Protein AF-A0A8X6RH00-F1 (afdb_monomer_lite)

Secondary structure (DSSP, 8-state):
----SSHHHHHHHHHHHHHHHHHHT----SS--SSSHHHHHHHHHHSSSSS-SS--HHHHHHHHHHHHTT--HHHHHHHHT--HHHHHHHHHHHHHHS--SPPPP--SPPSS-HHHHHHHHHHHHH-TT--HHHHHHHHHHHH-----HHHHHHHHHHTT----PPP-PPPPPHHHHHHHHTT-------S----------------

pLDDT: mean 71.51, std 24.03, range [29.95, 95.44]

Sequence (207 aa):
MQIKVHDVKNQKKEIRAEIGMLQKRLFYCRNCEIRLRSILFLRQGYLRTSQERGVPESMAWRVMGRLESGQTQRSVADAVGVARSVVARLWNRFQETGNVRRRPGAGRPRATTSTDDRYIQLTARRNRAENATQLQRQLLLATGRRVSSQTVRNRLHEGGLYARRPMVCIPLTPRHRAAQRRGLLNIEIGNNMIGAKCCLQTSPDSV

Foldseek 3Di:
DDDDPPPVVVVVVVVVVVVVVVVVVPDDDDPDPDDPVPPVVVVVVVVPPPQPPADPQVLLVVLVVCVVVVDDLVVSCVVSVHDSVNSVVQVVVCVVPVGSGDDPDPDDDDLDDPVLLVQLQVVCVVVVPDQLVRSQVVSCVPPVRRDDSVSSVVSCVVVVHDDDDDDPDDDDDPVRVVCVVVVNPDDPPPDDDDDDPPDDDPDDDDD

Organism: Trichonephila clavipes (NCBI:txid2585209)

InterPro domains:
  IPR002492 Transposase, Tc1-like [PF01498] (117-179)
  IPR009057 Homedomain-like superfamily [SSF46689] (53-160)

Structure (mmCIF, N/CA/C/O backbone):
data_AF-A0A8X6RH00-F1
#
_entry.id   AF-A0A8X6RH00-F1
#
loop_
_atom_site.group_PDB
_atom_site.id
_atom_site.type_symbol
_atom_site.label_atom_id
_atom_site.label_alt_id
_atom_site.label_comp_id
_atom_site.label_asym_id
_atom_site.label_entity_id
_atom_site.label_seq_id
_atom_site.pdbx_PDB_ins_code
_atom_site.Cartn_x
_atom_site.Cartn_y
_atom_site.Cartn_z
_atom_site.occupancy
_atom_site.B_iso_or_equiv
_atom_site.auth_seq_id
_atom_site.auth_comp_id
_atom_site.auth_asym_id
_atom_site.auth_atom_id
_atom_site.pdbx_PDB_model_num
ATOM 1 N N . MET A 1 1 ? -42.942 36.738 -4.202 1.00 37.09 1 MET A N 1
ATOM 2 C CA . MET A 1 1 ? -42.487 36.879 -5.606 1.00 37.09 1 MET A CA 1
ATOM 3 C C . MET A 1 1 ? -41.062 36.325 -5.703 1.00 37.09 1 MET A C 1
ATOM 5 O O . MET A 1 1 ? -40.115 37.034 -5.425 1.00 37.09 1 MET A O 1
ATOM 9 N N . GLN A 1 2 ? -40.865 35.006 -5.667 1.00 42.41 2 GLN A N 1
ATOM 10 C CA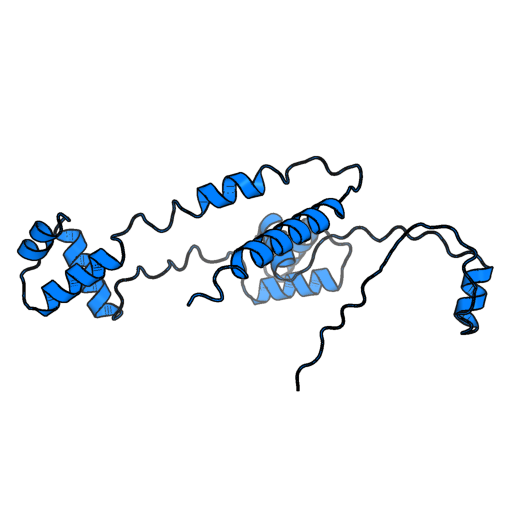 . GLN A 1 2 ? -40.618 34.128 -6.828 1.00 42.41 2 GLN A CA 1
ATOM 11 C C . GLN A 1 2 ? -39.840 34.753 -7.997 1.00 42.41 2 GLN A C 1
ATOM 13 O O . GLN A 1 2 ? -40.483 35.221 -8.920 1.00 42.41 2 GLN A O 1
ATOM 18 N N . ILE A 1 3 ? -38.501 34.663 -7.971 1.00 39.66 3 ILE A N 1
ATOM 19 C CA . ILE A 1 3 ? -37.589 34.243 -9.068 1.00 39.66 3 ILE A CA 1
ATOM 20 C C . ILE A 1 3 ? -36.298 33.796 -8.326 1.00 39.66 3 ILE A C 1
ATOM 22 O O . ILE A 1 3 ? -35.770 34.576 -7.549 1.00 39.66 3 ILE A O 1
ATOM 26 N N . LYS A 1 4 ? -35.787 32.555 -8.319 1.00 43.38 4 LYS A N 1
ATOM 27 C CA . LYS A 1 4 ? -35.134 31.797 -9.401 1.00 43.38 4 LYS A CA 1
ATOM 28 C C . LYS A 1 4 ? -34.982 30.321 -8.962 1.00 43.38 4 LYS A C 1
ATOM 30 O O . LYS A 1 4 ? -33.947 29.923 -8.444 1.00 43.38 4 LYS A O 1
ATOM 35 N N . VAL A 1 5 ? -36.007 29.487 -9.154 1.00 43.75 5 VAL A N 1
ATOM 36 C CA . VAL A 1 5 ? -35.893 28.008 -9.007 1.00 43.75 5 VAL A CA 1
ATOM 37 C C . VAL A 1 5 ? -35.855 27.320 -10.386 1.00 43.75 5 VAL A C 1
ATOM 39 O O . VAL A 1 5 ? -35.826 26.096 -10.501 1.00 43.75 5 VAL A O 1
ATOM 42 N N . HIS A 1 6 ? -35.807 28.111 -11.462 1.00 44.38 6 HIS A N 1
ATOM 43 C CA . HIS A 1 6 ? -35.875 27.622 -12.839 1.00 44.38 6 HIS A CA 1
ATOM 44 C C . HIS A 1 6 ? -34.501 27.314 -13.476 1.00 44.38 6 HIS A C 1
ATOM 46 O O . HIS A 1 6 ? -34.453 26.721 -14.550 1.00 44.38 6 HIS A O 1
ATOM 52 N N . ASP A 1 7 ? -33.390 27.637 -12.803 1.00 54.22 7 ASP A N 1
ATOM 53 C CA . ASP A 1 7 ? -32.040 27.570 -13.395 1.00 54.22 7 ASP A CA 1
ATOM 54 C C . ASP A 1 7 ? -31.320 26.221 -13.193 1.00 54.22 7 ASP A C 1
ATOM 56 O O . ASP A 1 7 ? -30.617 25.722 -14.068 1.00 54.22 7 ASP A O 1
ATOM 60 N N . VAL A 1 8 ? -31.557 25.533 -12.072 1.00 47.28 8 VAL A N 1
ATOM 61 C CA . VAL A 1 8 ? -30.782 24.319 -11.728 1.00 47.28 8 VAL A CA 1
ATOM 62 C C . VAL A 1 8 ? -31.230 23.086 -12.531 1.00 47.28 8 VAL A C 1
ATOM 64 O O . VAL A 1 8 ? -30.455 22.154 -12.764 1.00 47.28 8 VAL A O 1
ATOM 67 N N . LYS A 1 9 ? -32.494 23.050 -12.979 1.00 43.72 9 LYS A N 1
ATOM 68 C CA . LYS A 1 9 ? -33.035 21.936 -13.781 1.00 43.72 9 LYS A CA 1
ATOM 69 C C . LYS A 1 9 ? -32.568 21.990 -15.240 1.00 43.72 9 LYS A C 1
ATOM 71 O O . LYS A 1 9 ? -32.354 20.925 -15.820 1.00 43.72 9 LYS A O 1
ATOM 76 N N . ASN A 1 10 ? -32.375 23.188 -15.798 1.00 44.66 10 ASN A N 1
ATOM 77 C CA . ASN A 1 10 ? -31.812 23.367 -17.138 1.00 44.66 10 ASN A CA 1
ATOM 78 C C . ASN A 1 10 ? -30.311 23.072 -17.151 1.00 44.66 10 ASN A C 1
ATOM 80 O O . ASN A 1 10 ? -29.888 22.254 -17.964 1.00 44.66 10 ASN A O 1
ATOM 84 N N . GLN A 1 11 ? -29.559 23.543 -16.149 1.00 48.19 11 GLN A N 1
ATOM 85 C CA . GLN A 1 11 ? -28.145 23.179 -15.995 1.00 48.19 11 GLN A CA 1
ATOM 86 C C . GLN A 1 11 ? -27.934 21.659 -15.887 1.00 48.19 11 GLN A C 1
ATOM 88 O O . GLN A 1 11 ? -27.043 21.095 -16.515 1.00 48.19 11 GLN A O 1
ATOM 93 N N . LYS A 1 12 ? -28.792 20.935 -15.152 1.00 49.59 12 LYS A N 1
ATOM 94 C CA . LYS A 1 12 ? -28.709 19.462 -15.076 1.00 49.59 12 LYS A CA 1
ATOM 95 C C . LYS A 1 12 ? -29.072 18.750 -16.384 1.00 49.59 12 LYS A C 1
ATOM 97 O O . LYS A 1 12 ? -28.587 17.639 -16.602 1.00 49.59 12 LYS A O 1
ATOM 102 N N . LYS A 1 13 ? -29.923 19.338 -17.234 1.00 49.88 13 LYS A N 1
ATOM 103 C CA . LYS A 1 13 ? -30.242 18.804 -18.570 1.00 49.88 13 LYS A CA 1
ATOM 104 C C . LYS A 1 13 ? -29.103 19.058 -19.557 1.00 49.88 13 LYS A C 1
ATOM 106 O O . LYS A 1 13 ? -28.756 18.135 -20.288 1.00 49.88 13 LYS A O 1
ATOM 111 N N . GLU A 1 14 ? -28.486 20.236 -19.515 1.00 50.03 14 GLU A N 1
ATOM 112 C CA . GLU A 1 14 ? -27.317 20.590 -20.331 1.00 50.03 14 GLU A CA 1
ATOM 113 C C . GLU A 1 14 ? -26.106 19.721 -19.984 1.00 50.03 14 GLU A C 1
ATOM 115 O O . GLU A 1 14 ? -25.540 19.089 -20.870 1.00 50.03 14 GLU A O 1
ATOM 120 N N . ILE A 1 15 ? -25.812 19.524 -18.694 1.00 54.12 15 ILE A N 1
ATOM 121 C CA . ILE A 1 15 ? -24.725 18.634 -18.253 1.00 54.12 15 ILE A CA 1
ATOM 122 C C . ILE A 1 15 ? -24.995 17.171 -18.664 1.00 54.12 15 ILE A C 1
ATOM 124 O O . ILE A 1 15 ? -24.079 16.445 -19.053 1.00 54.12 15 ILE A O 1
ATOM 128 N N . ARG A 1 16 ? -26.256 16.704 -18.639 1.00 49.22 16 ARG A N 1
ATOM 129 C CA . ARG A 1 16 ? -26.618 15.360 -19.146 1.00 49.22 16 ARG A CA 1
ATOM 130 C C . ARG A 1 16 ? -26.465 15.244 -20.664 1.00 49.22 16 ARG A C 1
ATOM 132 O O . ARG A 1 16 ? -26.068 14.179 -21.137 1.00 49.22 16 ARG A O 1
ATOM 139 N N . ALA A 1 17 ? -26.779 16.303 -21.410 1.00 51.34 17 ALA A N 1
ATOM 140 C CA . ALA A 1 17 ? -26.615 16.353 -22.859 1.00 51.34 17 ALA A CA 1
ATOM 141 C C . ALA A 1 17 ? -25.128 16.393 -23.259 1.00 51.34 17 ALA A C 1
ATOM 143 O O . ALA A 1 17 ? -24.728 15.675 -24.175 1.00 51.34 17 ALA A O 1
ATOM 144 N N . GLU A 1 18 ? -24.289 17.123 -22.519 1.00 51.50 18 GLU A N 1
ATOM 145 C CA . GLU A 1 18 ? -22.832 17.158 -22.707 1.00 51.50 18 GLU A CA 1
ATOM 146 C C . GLU A 1 18 ? -22.160 15.818 -22.375 1.00 51.50 18 GLU A C 1
ATOM 148 O O . GLU A 1 18 ? -21.348 15.323 -23.160 1.00 51.50 18 GLU A O 1
ATOM 153 N N . ILE A 1 19 ? -22.551 15.158 -21.277 1.00 53.78 19 ILE A N 1
ATOM 154 C CA . ILE A 1 19 ? -22.055 13.811 -20.937 1.00 53.78 19 ILE A CA 1
ATOM 155 C C . ILE A 1 19 ? -22.491 12.784 -21.999 1.00 53.78 19 ILE A C 1
ATOM 157 O O . ILE A 1 19 ? -21.700 11.922 -22.390 1.00 53.78 19 ILE A O 1
ATOM 161 N N . GLY A 1 20 ? -23.718 12.900 -22.522 1.00 43.62 20 GLY A N 1
ATOM 162 C CA . GLY A 1 20 ? -24.222 12.053 -23.609 1.00 43.62 20 GLY A CA 1
ATOM 163 C C . GLY A 1 20 ? -23.502 12.268 -24.948 1.00 43.62 20 GLY A C 1
ATOM 164 O O . GLY A 1 20 ? -23.308 11.311 -25.701 1.00 43.62 20 GLY A O 1
ATOM 165 N N . MET A 1 21 ? -23.056 13.495 -25.240 1.00 38.19 21 MET A N 1
ATOM 166 C CA . MET A 1 21 ? -22.265 13.815 -26.435 1.00 38.19 21 MET A CA 1
ATOM 167 C C . MET A 1 21 ? -20.798 13.373 -26.312 1.00 38.19 21 MET A C 1
ATOM 169 O O . MET A 1 21 ? -20.228 12.870 -27.282 1.00 38.19 21 MET A O 1
ATOM 173 N N . LEU A 1 22 ? -20.201 13.454 -25.118 1.00 45.09 22 LEU A N 1
ATOM 174 C CA . LEU A 1 22 ? -18.835 12.974 -24.862 1.00 45.09 22 LEU A CA 1
ATOM 175 C C . LEU A 1 22 ? -18.724 11.439 -24.863 1.00 45.09 22 LEU A C 1
ATOM 177 O O . LEU A 1 22 ? -17.675 10.903 -25.216 1.00 45.09 22 LEU A O 1
ATOM 181 N N . GLN A 1 23 ? -19.809 10.716 -24.565 1.00 38.81 23 GLN A N 1
ATOM 182 C CA . GLN A 1 23 ? -19.851 9.252 -24.683 1.00 38.81 23 GLN A CA 1
ATOM 183 C C . GLN A 1 23 ? -20.007 8.751 -26.130 1.00 38.81 23 GLN A C 1
ATOM 185 O O . GLN A 1 23 ? -19.589 7.634 -26.427 1.00 38.81 23 GLN A O 1
ATOM 190 N N . LYS A 1 24 ? -20.537 9.565 -27.054 1.00 42.91 24 LYS A N 1
ATOM 191 C CA . LYS A 1 24 ? -20.692 9.194 -28.477 1.00 42.91 24 LYS A CA 1
ATOM 192 C C . LYS A 1 24 ? -19.448 9.448 -29.334 1.00 42.91 24 LYS A C 1
ATOM 194 O O . LYS A 1 24 ? -19.374 8.949 -30.452 1.00 42.91 24 LYS A O 1
ATOM 199 N N . ARG A 1 25 ? -18.446 10.168 -28.814 1.00 34.25 25 ARG A N 1
ATOM 200 C CA . ARG A 1 25 ? -17.156 10.387 -29.500 1.00 34.25 25 ARG A CA 1
ATOM 201 C C . ARG A 1 25 ? -16.103 9.316 -29.199 1.00 34.25 25 ARG A C 1
ATOM 203 O O . ARG A 1 25 ? -15.003 9.361 -29.741 1.00 34.25 25 ARG A O 1
ATOM 210 N N . LEU A 1 26 ? -16.453 8.334 -28.372 1.00 36.62 26 LEU A N 1
ATOM 211 C CA . LEU A 1 26 ? -15.683 7.115 -28.151 1.00 36.62 26 LEU A CA 1
ATOM 212 C C . LEU A 1 26 ? -16.311 5.976 -28.964 1.00 36.62 26 LEU A C 1
ATOM 214 O O . LEU A 1 26 ? -17.004 5.118 -28.425 1.00 36.62 26 LEU A O 1
ATOM 218 N N . PHE A 1 27 ? -16.063 5.974 -30.274 1.00 34.34 27 PHE A N 1
ATOM 219 C CA . PHE A 1 27 ? -16.318 4.818 -31.135 1.00 34.34 27 PHE A CA 1
ATOM 220 C C . PHE A 1 27 ? -14.991 4.380 -31.772 1.00 34.34 27 PHE A C 1
ATOM 222 O O . PHE A 1 27 ? -14.455 5.031 -32.659 1.00 34.34 27 PHE A O 1
ATOM 229 N N . TYR A 1 28 ? -14.339 3.419 -31.114 1.00 40.66 28 TYR A N 1
ATOM 230 C CA . TYR A 1 28 ? -14.082 2.046 -31.577 1.00 40.66 28 TYR A CA 1
ATOM 231 C C . TYR A 1 28 ? -12.790 1.854 -32.384 1.00 40.66 28 TYR A C 1
ATOM 233 O O . TYR A 1 28 ? -12.733 2.062 -33.591 1.00 40.66 28 TYR A O 1
ATOM 241 N N . CYS A 1 29 ? -11.776 1.302 -31.711 1.00 29.95 29 CYS A N 1
ATOM 242 C CA . CYS A 1 29 ? -10.782 0.458 -32.366 1.00 29.95 29 CYS A CA 1
ATOM 243 C C . CYS A 1 29 ? -11.331 -0.978 -32.362 1.00 29.95 29 CYS A C 1
ATOM 245 O O . CYS A 1 29 ? -11.610 -1.544 -31.304 1.00 29.95 29 CYS A O 1
ATOM 247 N N . ARG A 1 30 ? -11.546 -1.531 -33.557 1.00 37.38 30 ARG A N 1
ATOM 248 C CA . ARG A 1 30 ? -12.361 -2.719 -33.868 1.00 37.38 30 ARG A CA 1
ATOM 249 C C . ARG A 1 30 ? -11.758 -4.076 -33.454 1.00 37.38 30 ARG A C 1
ATOM 251 O O . ARG A 1 30 ? -11.998 -5.055 -34.138 1.00 37.38 30 ARG A O 1
ATOM 258 N N . ASN A 1 31 ? -10.982 -4.153 -32.368 1.00 42.25 31 ASN A N 1
ATOM 259 C CA . ASN A 1 31 ? -10.524 -5.434 -31.797 1.00 42.25 31 ASN A CA 1
ATOM 260 C C . ASN A 1 31 ? -10.064 -5.309 -30.331 1.00 42.25 31 ASN A C 1
ATOM 262 O O . ASN A 1 31 ? -8.932 -5.627 -29.972 1.00 42.25 31 ASN A O 1
ATOM 266 N N . CYS A 1 32 ? -10.944 -4.818 -29.459 1.00 39.97 32 CYS A N 1
ATOM 267 C CA . CYS A 1 32 ? -10.795 -4.993 -28.011 1.00 39.97 32 CYS A CA 1
ATOM 268 C C . CYS A 1 32 ? -12.169 -5.206 -27.366 1.00 39.97 32 CYS A C 1
ATOM 270 O O . CYS A 1 32 ? -12.565 -4.518 -26.426 1.00 39.97 32 CYS A O 1
ATOM 272 N N . GLU A 1 33 ? -12.929 -6.163 -27.894 1.00 46.72 33 GLU A N 1
ATOM 273 C CA . GLU A 1 33 ? -13.940 -6.816 -27.075 1.00 46.72 33 GLU A CA 1
ATOM 274 C C . GLU A 1 33 ? 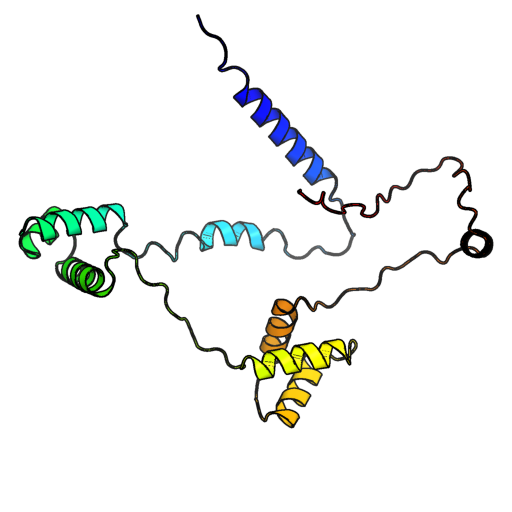-13.212 -7.794 -26.158 1.00 46.72 33 GLU A C 1
ATOM 276 O O . GLU A 1 33 ? -12.884 -8.894 -26.570 1.00 46.72 33 GLU A O 1
ATOM 281 N N . ILE A 1 34 ? -12.886 -7.349 -24.941 1.00 38.78 34 ILE A N 1
ATOM 282 C CA . ILE A 1 34 ? -12.980 -8.133 -23.700 1.00 38.78 34 ILE A CA 1
ATOM 283 C C . ILE A 1 34 ? -12.867 -7.158 -22.509 1.00 38.78 34 ILE A C 1
ATOM 285 O O . ILE A 1 34 ? -11.837 -6.548 -22.238 1.00 38.78 34 ILE A O 1
ATOM 289 N N . ARG A 1 35 ? -13.980 -7.079 -21.765 1.00 39.97 35 ARG A N 1
ATOM 290 C CA . ARG A 1 35 ? -14.101 -6.706 -20.339 1.00 39.97 35 ARG A CA 1
ATOM 291 C C . ARG A 1 35 ? -13.817 -5.263 -19.899 1.00 39.97 35 ARG A C 1
ATOM 293 O O . ARG A 1 35 ? -13.111 -5.036 -18.922 1.00 39.97 35 ARG A O 1
ATOM 300 N N . LEU A 1 36 ? -14.546 -4.292 -20.449 1.00 42.53 36 LEU A N 1
ATOM 301 C CA . LEU A 1 36 ? -14.809 -3.040 -19.710 1.00 42.53 36 LEU A CA 1
ATOM 302 C C . LEU A 1 36 ? -16.201 -2.966 -19.060 1.00 42.53 36 LEU A C 1
ATOM 304 O O . LEU A 1 36 ? -16.409 -2.145 -18.170 1.00 42.53 36 LEU A O 1
ATOM 308 N N . ARG A 1 37 ? -17.122 -3.889 -19.374 1.00 36.78 37 ARG A N 1
ATOM 309 C CA . ARG A 1 37 ? -18.437 -3.965 -18.703 1.00 36.78 37 ARG A CA 1
ATOM 310 C C . ARG A 1 37 ? -18.454 -4.729 -17.372 1.00 36.78 37 ARG A C 1
ATOM 312 O O . ARG A 1 37 ? -19.378 -4.536 -16.594 1.00 36.78 37 ARG A O 1
ATOM 319 N N . SER A 1 38 ? -17.428 -5.520 -17.050 1.00 35.94 38 SER A N 1
ATOM 320 C CA . SER A 1 38 ? -17.344 -6.244 -15.768 1.00 35.94 38 SER A CA 1
ATOM 321 C C . SER A 1 38 ? -16.623 -5.468 -14.658 1.00 35.94 38 SER A C 1
ATOM 323 O O . SER A 1 38 ? -16.843 -5.744 -13.482 1.00 35.94 38 SER A O 1
ATOM 325 N N . ILE A 1 39 ? -15.779 -4.484 -14.993 1.00 46.19 39 ILE A N 1
ATOM 326 C CA . ILE A 1 39 ? -14.972 -3.770 -13.988 1.00 46.19 39 ILE A CA 1
ATOM 327 C C . ILE A 1 39 ? -15.788 -2.695 -13.262 1.00 46.19 39 ILE A C 1
ATOM 329 O O . ILE A 1 39 ? -15.582 -2.501 -12.071 1.00 46.19 39 ILE A O 1
ATOM 333 N N . LEU A 1 40 ? -16.739 -2.017 -13.913 1.00 40.59 40 LEU A N 1
ATOM 334 C CA . LEU A 1 40 ? -17.504 -0.945 -13.254 1.00 40.59 40 LEU A CA 1
ATOM 335 C C . LEU A 1 40 ? -18.712 -1.451 -12.452 1.00 40.59 40 LEU A C 1
ATOM 337 O O . LEU A 1 40 ? -19.037 -0.853 -11.428 1.00 40.59 40 LEU A O 1
ATOM 341 N N . PHE A 1 41 ? -19.319 -2.576 -12.841 1.00 38.62 41 PHE A N 1
ATOM 342 C CA . PHE A 1 41 ? -20.475 -3.124 -12.122 1.00 38.62 41 PHE A CA 1
ATOM 343 C C . PHE A 1 41 ? -20.077 -3.839 -10.819 1.00 38.62 41 PHE A C 1
ATOM 345 O O . PHE A 1 41 ? -20.773 -3.737 -9.814 1.00 38.62 41 PHE A O 1
ATOM 352 N N . LEU A 1 42 ? -18.892 -4.458 -10.772 1.00 42.97 42 LEU A N 1
ATOM 353 C CA . LEU A 1 42 ? -18.362 -5.024 -9.527 1.00 42.97 42 LEU A CA 1
ATOM 354 C C . LEU A 1 42 ? -17.725 -3.965 -8.614 1.00 42.97 42 LEU A C 1
ATOM 356 O O . LEU A 1 42 ? -17.666 -4.165 -7.409 1.00 42.97 42 LEU A O 1
ATOM 360 N N . ARG A 1 43 ? -17.289 -2.805 -9.122 1.00 40.88 43 ARG A N 1
ATOM 361 C CA . ARG A 1 43 ? -16.596 -1.797 -8.294 1.00 40.88 43 ARG A CA 1
ATOM 362 C C . ARG A 1 43 ? -17.535 -0.904 -7.480 1.00 40.88 43 ARG A C 1
ATOM 364 O O . ARG A 1 43 ? -17.135 -0.454 -6.412 1.00 40.88 43 ARG A O 1
ATOM 371 N N . GLN A 1 44 ? -18.777 -0.691 -7.925 1.00 35.69 44 GLN A N 1
ATOM 372 C CA . GLN A 1 44 ? -19.794 0.002 -7.115 1.00 35.69 44 GLN A CA 1
ATOM 373 C C . GLN A 1 44 ? -20.409 -0.905 -6.034 1.00 35.69 44 GLN A C 1
ATOM 375 O O . GLN A 1 44 ? -20.721 -0.417 -4.950 1.00 35.69 44 GLN A O 1
ATOM 380 N N . GLY A 1 45 ? -20.510 -2.218 -6.278 1.00 38.44 45 GLY A N 1
ATOM 381 C CA . GLY A 1 45 ? -20.968 -3.193 -5.277 1.00 38.44 45 GLY A CA 1
ATOM 382 C C . GLY A 1 45 ? -19.905 -3.586 -4.240 1.00 38.44 45 GLY A C 1
ATOM 383 O O . GLY A 1 45 ? -20.240 -3.868 -3.095 1.00 38.44 45 GLY A O 1
ATOM 384 N N . TYR A 1 46 ? -18.617 -3.564 -4.606 1.00 39.50 46 TYR A N 1
ATOM 385 C CA . TYR A 1 46 ? -17.528 -4.050 -3.742 1.00 39.50 46 TYR A CA 1
ATOM 386 C C . TYR A 1 46 ? -16.901 -2.972 -2.839 1.00 39.50 46 TYR A C 1
ATOM 388 O O . TYR A 1 46 ? -16.341 -3.291 -1.793 1.00 39.50 46 TYR A O 1
ATOM 396 N N . LEU A 1 47 ? -17.012 -1.684 -3.194 1.00 35.41 47 LEU A N 1
ATOM 397 C CA . LEU A 1 47 ? -16.519 -0.587 -2.344 1.00 35.41 47 LEU A CA 1
ATOM 398 C C . LEU A 1 47 ? -17.464 -0.231 -1.185 1.00 35.41 47 LEU A C 1
ATOM 400 O O . LEU A 1 47 ? -17.050 0.481 -0.276 1.00 35.41 47 LEU A O 1
ATOM 404 N N . ARG A 1 48 ? -18.704 -0.739 -1.172 1.00 40.00 48 ARG A N 1
ATOM 405 C CA . ARG A 1 48 ? -19.661 -0.491 -0.079 1.00 40.00 48 ARG A CA 1
ATOM 406 C C . ARG A 1 48 ? -19.583 -1.489 1.078 1.00 40.00 48 ARG A C 1
ATOM 408 O O . ARG A 1 48 ? -20.015 -1.164 2.171 1.00 40.00 48 ARG A O 1
ATOM 415 N N . THR A 1 49 ? -19.015 -2.679 0.896 1.00 39.28 49 THR A N 1
ATOM 416 C CA . THR A 1 49 ? -19.216 -3.782 1.862 1.00 39.28 49 THR A CA 1
ATOM 417 C C . THR A 1 49 ? -18.037 -4.067 2.795 1.00 39.28 49 THR A C 1
ATOM 419 O O . THR A 1 49 ? -18.140 -4.920 3.674 1.00 39.28 49 THR A O 1
ATOM 422 N N . SER A 1 50 ? -16.915 -3.351 2.673 1.00 40.62 50 SER A N 1
ATOM 423 C CA . SER A 1 50 ? -15.733 -3.622 3.514 1.00 40.62 50 SER A CA 1
ATOM 424 C C . SER A 1 50 ? -15.553 -2.654 4.689 1.00 40.62 50 SER A C 1
ATOM 426 O O . SER A 1 50 ? -14.948 -3.033 5.693 1.00 40.62 50 SER A O 1
ATOM 428 N N . GLN A 1 51 ? -16.076 -1.427 4.589 1.00 50.88 51 GLN A N 1
ATOM 429 C CA . GLN A 1 51 ? -15.752 -0.326 5.506 1.00 50.88 51 GLN A CA 1
ATOM 430 C C . GLN A 1 51 ? -16.740 -0.170 6.680 1.00 50.88 51 GLN A C 1
ATOM 432 O O . GLN A 1 51 ? -16.412 0.497 7.657 1.00 50.88 51 GLN A O 1
ATOM 437 N N . GLU A 1 52 ? -17.888 -0.857 6.652 1.00 49.47 52 GLU A N 1
ATOM 438 C CA . GLU A 1 52 ? -18.982 -0.669 7.627 1.00 49.47 52 GLU A CA 1
ATOM 439 C C . GLU A 1 52 ? -19.252 -1.877 8.542 1.00 49.47 52 GLU A C 1
ATOM 441 O O . GLU A 1 52 ? -20.266 -1.934 9.223 1.00 49.47 52 GLU A O 1
ATOM 446 N N . ARG A 1 53 ? -18.325 -2.838 8.667 1.00 61.75 53 ARG A N 1
ATOM 447 C CA . ARG A 1 53 ? -18.429 -3.897 9.704 1.00 61.75 53 ARG A CA 1
ATOM 448 C C . ARG A 1 53 ? -18.086 -3.400 11.123 1.00 61.75 53 ARG A C 1
ATOM 450 O O . ARG A 1 53 ? -17.667 -4.178 11.977 1.00 61.75 53 ARG A O 1
ATOM 457 N N . GLY A 1 54 ? -18.168 -2.095 11.359 1.00 73.06 54 GLY A N 1
ATOM 458 C CA . GLY A 1 54 ? -17.872 -1.439 12.629 1.00 73.06 54 GLY A CA 1
ATOM 459 C C . GLY A 1 54 ? -19.054 -0.594 13.088 1.00 73.06 54 GLY A C 1
ATOM 460 O O . GLY A 1 54 ? -19.939 -0.291 12.297 1.00 73.06 54 GLY A O 1
ATOM 461 N N . VAL A 1 55 ? -19.061 -0.211 14.368 1.00 83.44 55 VAL A N 1
ATOM 462 C CA . VAL A 1 55 ? -20.071 0.714 14.907 1.00 83.44 55 VAL A CA 1
ATOM 463 C C . VAL A 1 55 ? -20.078 1.987 14.052 1.00 83.44 55 VAL A C 1
ATOM 465 O O . VAL A 1 55 ? -18.997 2.549 13.839 1.00 83.44 55 VAL A O 1
ATOM 468 N N . PRO A 1 56 ? -21.244 2.437 13.549 1.00 87.06 56 PRO A N 1
ATOM 469 C CA . PRO A 1 56 ? -21.314 3.653 12.755 1.00 87.06 56 PRO A CA 1
ATOM 470 C C . PRO A 1 56 ? -20.843 4.844 13.590 1.00 87.06 56 PRO A C 1
ATOM 472 O O . PRO A 1 56 ? -21.085 4.912 14.796 1.00 87.06 56 PRO A O 1
ATOM 475 N N . GLU A 1 57 ? -20.163 5.788 12.946 1.00 87.81 57 GLU A N 1
ATOM 476 C CA . GLU A 1 57 ? -19.486 6.894 13.630 1.00 87.81 57 GLU A CA 1
ATOM 477 C C . GLU A 1 57 ? -20.445 7.726 14.495 1.00 87.81 57 GLU A C 1
ATOM 479 O O . GLU A 1 57 ? -20.121 8.050 15.634 1.00 87.81 57 GLU A O 1
ATOM 484 N N . SER A 1 58 ? -21.669 7.966 14.020 1.00 89.44 58 SER A N 1
ATOM 485 C CA . SER A 1 58 ? -22.720 8.663 14.774 1.00 89.44 58 SER A CA 1
ATOM 486 C C . SER A 1 58 ? -23.075 7.973 16.096 1.00 89.44 58 SER A C 1
ATOM 488 O O . SER A 1 58 ? -23.184 8.613 17.142 1.00 89.44 58 SER A O 1
ATOM 490 N N . MET A 1 59 ? -23.223 6.649 16.074 1.00 91.25 59 MET A N 1
ATOM 491 C CA . MET A 1 59 ? -23.498 5.851 17.267 1.00 91.25 59 MET A CA 1
ATOM 492 C C . MET A 1 59 ? -22.305 5.855 18.215 1.00 91.25 59 MET A C 1
ATOM 494 O O . MET A 1 59 ? -22.468 5.894 19.431 1.00 91.25 59 MET A O 1
ATOM 498 N N . ALA A 1 60 ? -21.107 5.832 17.652 1.00 91.12 60 ALA A N 1
ATOM 499 C CA . ALA A 1 60 ? -19.877 5.785 18.400 1.00 91.12 60 ALA A CA 1
ATOM 500 C C . ALA A 1 60 ? -19.602 7.121 19.136 1.00 91.12 60 ALA A C 1
ATOM 502 O O . ALA A 1 60 ? -19.232 7.094 20.308 1.00 91.12 60 ALA A O 1
ATOM 503 N N . TRP A 1 61 ? -19.919 8.275 18.532 1.00 92.75 61 TRP A N 1
ATOM 504 C CA . TRP A 1 61 ? -19.933 9.578 19.221 1.00 92.75 61 TRP A CA 1
ATOM 505 C C . TRP A 1 61 ? -21.000 9.665 20.318 1.00 92.75 61 TRP A C 1
ATOM 507 O O . TRP A 1 61 ? -20.732 10.177 21.402 1.00 92.75 61 TRP A O 1
ATOM 517 N N . ARG A 1 62 ? -22.190 9.092 20.093 1.00 93.25 62 ARG A N 1
ATOM 518 C CA . ARG A 1 62 ? -23.239 9.004 21.125 1.00 93.25 62 ARG A CA 1
ATOM 519 C C . ARG A 1 62 ? -22.801 8.176 22.338 1.00 93.25 62 ARG A C 1
ATOM 521 O O . ARG A 1 62 ? -23.166 8.505 23.463 1.00 93.25 62 ARG A O 1
ATOM 528 N N . VAL A 1 63 ? -22.036 7.105 22.115 1.00 94.06 63 VAL A N 1
ATOM 529 C CA . VAL A 1 63 ? -21.417 6.313 23.190 1.00 94.06 63 VAL A CA 1
ATOM 530 C C . VAL A 1 63 ? -20.378 7.149 23.942 1.00 94.06 63 VAL A C 1
ATOM 532 O O . VAL A 1 63 ? -20.404 7.144 25.169 1.00 94.06 63 VAL A O 1
ATOM 535 N N . MET A 1 64 ? -19.521 7.900 23.238 1.00 94.38 64 MET A N 1
ATOM 536 C CA . MET A 1 64 ? -18.508 8.758 23.872 1.00 94.38 64 MET A CA 1
ATOM 537 C C . MET A 1 64 ? -19.118 9.835 24.762 1.00 94.38 64 MET A C 1
ATOM 539 O O . MET A 1 64 ? -18.779 9.882 25.938 1.00 94.38 64 MET A O 1
ATOM 543 N N . GLY A 1 65 ? -20.089 10.608 24.265 1.00 93.38 65 GLY A N 1
ATOM 544 C CA . GLY A 1 65 ? -20.709 11.669 25.069 1.00 93.38 65 GLY A CA 1
ATOM 545 C C . GLY A 1 65 ? -21.388 11.148 26.344 1.00 93.38 65 GLY A C 1
ATOM 546 O O . GLY A 1 65 ? -21.356 11.798 27.385 1.00 93.38 65 GLY A O 1
ATOM 547 N N . ARG A 1 66 ? -21.950 9.929 26.313 1.00 94.25 66 ARG A N 1
ATOM 548 C CA . ARG A 1 66 ? -22.513 9.289 27.515 1.00 94.25 66 ARG A CA 1
ATOM 549 C C . ARG A 1 66 ? -21.434 8.838 28.502 1.00 94.25 66 ARG A C 1
ATOM 551 O O . ARG A 1 66 ? -21.621 8.986 29.708 1.00 94.25 66 ARG A O 1
ATOM 558 N N . LEU A 1 67 ? -20.315 8.309 28.010 1.00 94.06 67 LEU A N 1
ATOM 559 C CA . LEU A 1 67 ? -19.182 7.926 28.857 1.00 94.06 67 LEU A CA 1
ATOM 560 C C . LEU A 1 67 ? -18.509 9.151 29.492 1.00 94.06 67 LEU A C 1
ATOM 562 O O . LEU A 1 67 ? -18.191 9.109 30.675 1.00 94.06 67 LEU A O 1
ATOM 566 N N . GLU A 1 68 ? -18.368 10.253 28.752 1.00 92.69 68 GLU A N 1
ATOM 567 C CA . GLU A 1 68 ? -17.849 11.527 29.272 1.00 92.69 68 GLU A CA 1
ATOM 568 C C . GLU A 1 68 ? -18.766 12.134 30.342 1.00 92.69 68 GLU A C 1
ATOM 570 O O . GLU A 1 68 ? -18.279 12.696 31.316 1.00 92.69 68 GLU A O 1
ATOM 575 N N . SER A 1 69 ? -20.085 11.933 30.236 1.00 93.44 69 SER A N 1
ATOM 576 C CA . SER A 1 69 ? -21.042 12.324 31.285 1.00 93.44 69 SER A CA 1
ATOM 577 C C . SER A 1 69 ? -21.004 11.445 32.550 1.00 93.44 69 SER A C 1
ATOM 579 O O . SER A 1 69 ? -21.856 11.589 33.423 1.00 93.44 69 SER A O 1
ATOM 581 N N . GLY A 1 70 ? -20.055 10.506 32.650 1.00 92.25 70 GLY A N 1
ATOM 582 C CA . GLY A 1 70 ? -19.851 9.661 33.830 1.00 92.25 70 GLY A CA 1
ATOM 583 C C . GLY A 1 70 ? -20.756 8.426 33.910 1.00 92.25 70 GLY A C 1
ATOM 584 O O . GLY A 1 70 ? -20.787 7.752 34.939 1.00 92.25 70 GLY A O 1
ATOM 585 N N . GLN A 1 71 ? -21.494 8.089 32.844 1.00 93.81 71 GLN A N 1
ATOM 586 C CA . GLN A 1 71 ? -22.328 6.884 32.828 1.00 93.81 71 GLN A CA 1
ATOM 587 C C . GLN A 1 71 ? -21.473 5.612 32.794 1.00 93.81 71 GLN A C 1
ATOM 589 O O . GLN A 1 71 ? -20.434 5.536 32.136 1.00 93.81 71 GLN A O 1
ATOM 594 N N . THR A 1 72 ? -21.948 4.556 33.457 1.00 94.69 72 THR A N 1
ATOM 595 C CA . THR A 1 72 ? -21.258 3.262 33.443 1.00 94.69 72 THR A CA 1
ATOM 596 C C . THR A 1 72 ? -21.323 2.614 32.057 1.00 94.69 72 THR A C 1
ATOM 598 O O . THR A 1 72 ? -22.340 2.674 31.366 1.00 94.69 72 THR A O 1
ATOM 601 N N . GLN A 1 73 ? -20.261 1.902 31.660 1.00 93.81 73 GLN A N 1
ATOM 602 C CA . GLN A 1 73 ? -20.204 1.221 30.355 1.00 93.81 73 GLN A CA 1
ATOM 603 C C . GLN A 1 73 ? -21.362 0.236 30.124 1.00 93.81 73 GLN A C 1
ATOM 605 O O . GLN A 1 73 ? -21.741 0.011 28.979 1.00 93.81 73 GLN A O 1
ATOM 610 N N . ARG A 1 74 ? -21.908 -0.366 31.193 1.00 94.69 74 ARG A N 1
ATOM 611 C CA . ARG A 1 74 ? -23.058 -1.281 31.119 1.00 94.69 74 ARG A CA 1
ATOM 612 C C . ARG A 1 74 ? -24.341 -0.521 30.770 1.00 94.69 74 ARG A C 1
ATOM 614 O O . ARG A 1 74 ? -24.979 -0.871 29.791 1.00 94.69 74 ARG A O 1
ATOM 621 N N . SER A 1 75 ? -24.629 0.576 31.472 1.00 94.44 75 SER A N 1
ATOM 622 C CA . SER A 1 75 ? -25.783 1.437 31.168 1.00 94.44 75 SER A CA 1
ATOM 623 C C . SER A 1 75 ? -25.734 1.981 29.733 1.00 94.44 75 SER A C 1
ATOM 625 O O . SER A 1 75 ? -26.727 1.952 29.009 1.00 94.44 75 SER A O 1
ATOM 627 N N . VAL A 1 76 ? -24.549 2.394 29.268 1.00 95.38 76 VAL A N 1
ATOM 628 C CA . VAL A 1 76 ? -24.363 2.868 27.886 1.00 95.38 76 VAL A CA 1
ATOM 629 C C . VAL A 1 76 ? -24.545 1.744 26.860 1.00 95.38 76 VAL A C 1
ATOM 631 O O . VAL A 1 76 ? -25.133 1.972 25.804 1.00 95.38 76 VAL A O 1
ATOM 634 N N . ALA A 1 77 ? -24.058 0.537 27.157 1.00 94.75 77 ALA A N 1
ATOM 635 C CA . ALA A 1 77 ? -24.233 -0.641 26.310 1.00 94.75 77 ALA A CA 1
ATOM 636 C C . ALA A 1 77 ? -25.717 -1.002 26.138 1.00 94.75 77 ALA A C 1
ATOM 638 O O . ALA A 1 77 ? -26.171 -1.169 25.004 1.00 94.75 77 ALA A O 1
ATOM 639 N N . ASP A 1 78 ? -26.469 -1.024 27.239 1.00 94.06 78 ASP A N 1
ATOM 640 C CA . ASP A 1 78 ? -27.900 -1.333 27.249 1.00 94.06 78 ASP A CA 1
ATOM 641 C C . ASP A 1 78 ? -28.709 -0.247 26.517 1.00 94.06 78 ASP A C 1
ATOM 643 O O . ASP A 1 78 ? -29.545 -0.556 25.671 1.00 94.06 78 ASP A O 1
ATOM 647 N N . ALA A 1 79 ? -28.391 1.035 26.740 1.00 92.19 79 ALA A N 1
ATOM 648 C CA . ALA A 1 79 ? -29.062 2.162 26.083 1.00 92.19 79 ALA A CA 1
ATOM 649 C C . ALA A 1 79 ? -28.822 2.235 24.564 1.00 92.19 79 ALA A C 1
ATOM 651 O O . ALA A 1 79 ? -29.636 2.792 23.826 1.00 92.19 79 ALA A O 1
ATOM 652 N N . VAL A 1 80 ? -27.679 1.732 24.088 1.00 89.81 80 VAL A N 1
ATOM 653 C CA . VAL A 1 80 ? -27.307 1.756 22.664 1.00 89.81 80 VAL A CA 1
ATOM 654 C C . VAL A 1 80 ? -27.599 0.415 21.975 1.00 89.81 80 VAL A C 1
ATOM 656 O O . VAL A 1 80 ? -27.607 0.366 20.746 1.00 89.81 80 VAL A O 1
ATOM 659 N N . GLY A 1 81 ? -27.892 -0.647 22.733 1.00 92.06 81 GLY A N 1
ATOM 660 C CA . GLY A 1 81 ? -28.182 -1.984 22.208 1.00 92.06 81 GLY A CA 1
ATOM 661 C C . GLY A 1 81 ? -26.944 -2.701 21.666 1.00 92.06 81 GLY A C 1
ATOM 662 O O . GLY A 1 81 ? -27.026 -3.444 20.690 1.00 92.06 81 GLY A O 1
ATOM 663 N N . VAL A 1 82 ? -25.770 -2.447 22.250 1.00 90.94 82 VAL A N 1
ATOM 664 C CA . VAL A 1 82 ? -24.488 -2.994 21.783 1.00 90.94 82 VAL A CA 1
ATOM 665 C C . VAL A 1 82 ? -23.780 -3.689 22.939 1.00 90.94 82 VAL A C 1
ATOM 667 O O . VAL A 1 82 ? -23.785 -3.196 24.058 1.00 90.94 82 VAL A O 1
ATOM 670 N N . ALA A 1 83 ? -23.101 -4.809 22.679 1.00 93.50 83 ALA A N 1
ATOM 671 C CA . ALA A 1 83 ? -22.356 -5.522 23.713 1.00 93.50 83 ALA A CA 1
ATOM 672 C C . ALA A 1 83 ? -21.331 -4.620 24.437 1.00 93.50 83 ALA A C 1
ATOM 674 O O . ALA A 1 83 ? -20.565 -3.889 23.800 1.00 93.50 83 ALA A O 1
ATOM 675 N N . ARG A 1 84 ? -21.231 -4.756 25.769 1.00 95.06 84 ARG A N 1
ATOM 676 C CA . ARG A 1 84 ? -20.278 -4.016 26.626 1.00 95.06 84 ARG A CA 1
ATOM 677 C C . ARG A 1 84 ? -18.838 -4.040 26.092 1.00 95.06 84 ARG A C 1
ATOM 679 O O . ARG A 1 84 ? -18.132 -3.039 26.172 1.00 95.06 84 ARG A O 1
ATOM 686 N N . SER A 1 85 ? -18.397 -5.159 25.514 1.00 93.81 85 SER A N 1
ATOM 687 C CA . SER A 1 85 ? -17.044 -5.312 24.953 1.00 93.81 85 SER A CA 1
ATOM 688 C C . SER A 1 85 ? -16.761 -4.382 23.767 1.00 93.81 85 SER A C 1
ATOM 690 O O . SER A 1 85 ? -15.609 -4.050 23.492 1.00 93.81 85 SER A O 1
ATOM 692 N N . VAL A 1 86 ? -17.789 -3.956 23.035 1.00 92.00 86 VAL A N 1
ATOM 693 C CA . VAL A 1 86 ? -17.660 -2.971 21.957 1.00 92.00 86 VAL A CA 1
ATOM 694 C C . VAL A 1 86 ? -17.471 -1.579 22.549 1.00 92.00 86 VAL A C 1
ATOM 696 O O . VAL A 1 86 ? -16.566 -0.875 22.113 1.00 92.00 86 VAL A O 1
ATOM 699 N N . VAL A 1 87 ? -18.260 -1.220 23.568 1.00 93.88 87 VAL A N 1
ATOM 700 C CA . VAL A 1 87 ? -18.148 0.055 24.297 1.00 93.88 87 VAL A CA 1
ATOM 701 C C . VAL A 1 87 ? -16.759 0.195 24.921 1.00 93.88 87 VAL A C 1
ATOM 703 O O . VAL A 1 87 ? -16.093 1.202 24.705 1.00 93.88 87 VAL A O 1
ATOM 706 N N . ALA A 1 88 ? -16.269 -0.851 25.593 1.00 93.88 88 ALA A N 1
ATOM 707 C CA . ALA A 1 88 ? -14.928 -0.870 26.178 1.00 93.88 88 ALA A CA 1
ATOM 708 C C . ALA A 1 88 ? -13.820 -0.692 25.122 1.00 93.88 88 ALA A C 1
ATOM 710 O O . ALA A 1 88 ? -12.922 0.129 25.2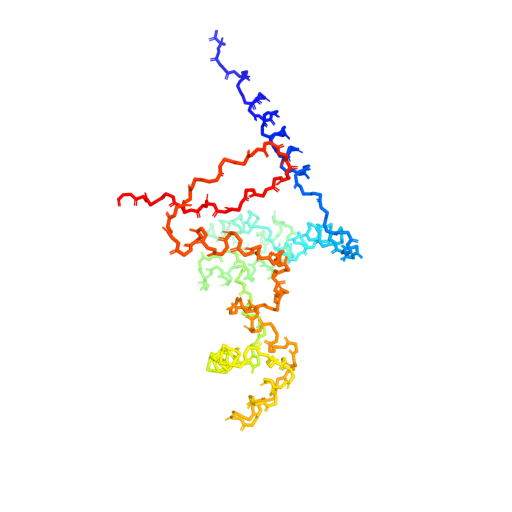90 1.00 93.88 88 ALA A O 1
ATOM 711 N N . ARG A 1 89 ? -13.900 -1.406 23.987 1.00 92.62 89 ARG A N 1
ATOM 712 C CA . ARG A 1 89 ? -12.933 -1.249 22.882 1.00 92.62 89 ARG A CA 1
ATOM 713 C C . ARG A 1 89 ? -12.977 0.139 22.249 1.00 92.62 89 ARG A C 1
ATOM 715 O O . ARG A 1 89 ? -11.949 0.627 21.785 1.00 92.62 89 ARG A O 1
ATOM 722 N N . LEU A 1 90 ? -14.161 0.741 22.177 1.00 92.31 90 LEU A N 1
ATOM 723 C CA . LEU A 1 90 ? -14.338 2.083 21.641 1.00 92.31 90 LEU A CA 1
ATOM 724 C C . LEU A 1 90 ? -13.728 3.125 22.586 1.00 92.31 90 LEU A C 1
ATOM 726 O O . LEU A 1 90 ? -13.011 4.003 22.118 1.00 92.31 90 LEU A O 1
ATOM 730 N N . TRP A 1 91 ? -13.950 2.974 23.895 1.00 93.38 91 TRP A N 1
ATOM 731 C CA . TRP A 1 91 ? -13.381 3.839 24.928 1.00 93.38 91 TRP A CA 1
ATOM 732 C C . TRP A 1 91 ? -11.855 3.787 24.939 1.00 93.38 91 TRP A C 1
ATOM 734 O O . TRP A 1 91 ? -11.213 4.825 24.827 1.00 93.38 91 TRP A O 1
ATOM 744 N N . ASN A 1 92 ? -11.267 2.587 24.954 1.00 92.62 92 ASN A N 1
ATOM 745 C CA . ASN A 1 92 ? -9.810 2.433 24.926 1.00 92.62 92 ASN A CA 1
ATOM 746 C C . ASN A 1 92 ? -9.198 3.083 23.676 1.00 92.62 92 ASN A C 1
ATOM 748 O O . ASN A 1 92 ? -8.216 3.810 23.766 1.00 92.62 92 ASN A O 1
ATOM 752 N N . ARG A 1 93 ? -9.826 2.906 22.506 1.00 90.88 93 ARG A N 1
ATOM 753 C CA . ARG A 1 93 ? -9.370 3.560 21.271 1.00 90.88 93 ARG A CA 1
ATOM 754 C C . ARG A 1 93 ? -9.427 5.083 21.359 1.00 90.88 93 ARG A C 1
ATOM 756 O O . ARG A 1 93 ? -8.521 5.748 20.852 1.00 90.88 93 ARG A O 1
ATOM 763 N N . PHE A 1 94 ? -10.508 5.613 21.928 1.00 91.69 94 PHE A N 1
ATOM 764 C CA . PHE A 1 94 ? -10.691 7.047 22.093 1.00 91.69 94 PHE A CA 1
ATOM 765 C C . PHE A 1 94 ? -9.620 7.624 23.022 1.00 91.69 94 PHE A C 1
ATOM 767 O O . PHE A 1 94 ? -8.995 8.609 22.656 1.00 91.69 94 PHE A O 1
ATOM 774 N N . GLN A 1 95 ? -9.305 6.944 24.124 1.00 91.12 95 GLN A N 1
ATOM 775 C CA . GLN A 1 95 ? -8.207 7.326 25.017 1.00 91.12 95 GLN A CA 1
ATOM 776 C C . GLN A 1 95 ? -6.832 7.287 24.320 1.00 91.12 95 GLN A C 1
ATOM 778 O O . GLN A 1 95 ? -6.016 8.181 24.506 1.00 91.12 95 GLN A O 1
ATOM 783 N N . GLU A 1 96 ? -6.578 6.298 23.457 1.00 89.69 96 GLU A N 1
ATOM 784 C CA . GLU A 1 96 ? -5.299 6.166 22.736 1.00 89.69 96 GLU A CA 1
ATOM 785 C C . GLU A 1 96 ? -5.116 7.133 21.552 1.00 89.69 96 GLU A C 1
ATOM 787 O O . GLU A 1 96 ? -3.989 7.374 21.122 1.00 89.69 96 GLU A O 1
ATOM 792 N N . THR A 1 97 ? -6.200 7.589 20.914 1.00 86.94 97 THR A N 1
ATOM 793 C CA . THR A 1 97 ? -6.134 8.301 19.615 1.00 86.94 97 THR A CA 1
ATOM 794 C C . THR A 1 97 ? -6.849 9.651 19.615 1.00 86.94 97 THR A C 1
ATOM 796 O O . THR A 1 97 ? -6.667 10.422 18.680 1.00 86.94 97 THR A O 1
ATOM 799 N N . GLY A 1 98 ? -7.742 9.904 20.573 1.00 87.94 98 GLY A N 1
ATOM 800 C CA . GLY A 1 98 ? -8.704 11.012 20.530 1.00 87.94 98 GLY A CA 1
ATOM 801 C C . GLY A 1 98 ? -9.741 10.889 19.406 1.00 87.94 98 GLY A C 1
ATOM 802 O O . GLY A 1 98 ? -10.445 11.845 19.097 1.00 87.94 98 GLY A O 1
ATOM 803 N N . ASN A 1 99 ? -9.827 9.731 18.741 1.00 86.69 99 ASN A N 1
ATOM 804 C CA . ASN A 1 99 ? -10.708 9.524 17.596 1.00 86.69 99 ASN A CA 1
ATOM 805 C C . ASN A 1 99 ? -11.451 8.190 17.704 1.00 86.69 99 ASN A C 1
ATOM 807 O O . ASN A 1 99 ? -10.910 7.161 18.111 1.00 86.69 99 ASN A O 1
ATOM 811 N N . VAL A 1 100 ? -12.709 8.225 17.290 1.00 85.88 100 VAL A N 1
ATOM 812 C CA . VAL A 1 100 ? -13.655 7.115 17.313 1.00 85.88 100 VAL A CA 1
ATOM 813 C C . VAL A 1 100 ? -13.520 6.230 16.062 1.00 85.88 100 VAL A C 1
ATOM 815 O O . VAL A 1 100 ? -13.789 5.019 16.088 1.00 85.88 100 VAL A O 1
ATOM 818 N N . ARG A 1 101 ? -13.032 6.805 14.956 1.00 84.56 101 ARG A N 1
ATOM 819 C CA . ARG A 1 101 ? -12.827 6.098 13.688 1.00 84.56 101 ARG A CA 1
ATOM 820 C C . ARG A 1 101 ? -11.777 5.003 13.840 1.00 84.56 101 ARG A C 1
ATOM 822 O O . ARG A 1 101 ? -10.780 5.121 14.551 1.00 84.56 101 ARG A O 1
ATOM 829 N N . ARG A 1 102 ? -12.004 3.882 13.155 1.00 80.25 102 ARG A N 1
ATOM 830 C CA . ARG A 1 102 ? -11.038 2.779 13.128 1.00 80.25 102 ARG A CA 1
ATOM 831 C C . ARG A 1 102 ? -9.782 3.227 12.383 1.00 80.25 102 ARG A C 1
ATOM 833 O O . ARG A 1 102 ? -9.882 3.656 11.236 1.00 80.25 102 ARG A O 1
ATOM 840 N N . ARG A 1 103 ? -8.609 3.058 13.007 1.00 81.62 103 ARG A N 1
ATOM 841 C CA . ARG A 1 103 ? -7.320 3.259 12.333 1.00 81.62 103 ARG A CA 1
ATOM 842 C C . ARG A 1 103 ? -7.250 2.342 11.101 1.00 81.62 103 ARG A C 1
ATOM 844 O O . ARG A 1 103 ? -7.549 1.146 11.234 1.00 81.62 103 ARG A O 1
ATOM 851 N N . PRO A 1 104 ? -6.900 2.864 9.913 1.00 81.50 104 PRO A N 1
ATOM 852 C CA . PRO A 1 104 ? -6.669 2.012 8.758 1.00 81.50 104 PRO A CA 1
ATOM 853 C C . PRO A 1 104 ? -5.547 1.028 9.101 1.00 81.50 104 PRO A C 1
ATOM 855 O O . PRO A 1 104 ? -4.538 1.399 9.699 1.00 81.50 104 PRO A O 1
ATOM 858 N N . GLY A 1 105 ? -5.748 -0.250 8.782 1.00 83.31 105 GLY A N 1
ATOM 859 C CA . GLY A 1 105 ? -4.703 -1.248 8.989 1.00 83.31 105 GLY A CA 1
ATOM 860 C C . GLY A 1 105 ? -3.510 -0.955 8.080 1.00 83.31 105 GLY A C 1
ATOM 861 O O . GLY A 1 105 ? -3.705 -0.593 6.922 1.00 83.31 105 GLY A O 1
ATOM 862 N N . ALA A 1 106 ? -2.290 -1.165 8.579 1.00 82.62 106 ALA A N 1
ATOM 863 C CA . ALA A 1 106 ? -1.057 -0.979 7.804 1.00 82.62 106 ALA A CA 1
ATOM 864 C C . ALA A 1 106 ? -0.938 -1.938 6.597 1.00 82.62 106 ALA A C 1
ATOM 866 O O . ALA A 1 106 ? -0.137 -1.717 5.693 1.00 82.62 106 ALA A O 1
ATOM 867 N N . GLY A 1 107 ? -1.763 -2.990 6.559 1.00 89.00 107 GLY A N 1
ATOM 868 C CA . GLY A 1 107 ? -1.737 -4.004 5.511 1.00 89.00 107 GLY A CA 1
ATOM 869 C C . GLY A 1 107 ? -0.538 -4.943 5.637 1.00 89.00 107 GLY A C 1
ATOM 870 O O . GLY A 1 107 ? 0.166 -4.965 6.644 1.00 89.00 107 GLY A O 1
ATOM 871 N N . ARG A 1 108 ? -0.329 -5.766 4.607 1.00 90.00 108 ARG A N 1
ATOM 872 C CA . ARG A 1 108 ? 0.819 -6.677 4.531 1.00 90.00 108 ARG A CA 1
ATOM 873 C C . ARG A 1 108 ? 2.057 -5.904 4.051 1.00 90.00 108 ARG A C 1
ATOM 875 O O . ARG A 1 108 ? 1.934 -5.173 3.065 1.00 90.00 108 ARG A O 1
ATOM 882 N N . PRO A 1 109 ? 3.241 -6.091 4.669 1.00 89.19 109 PRO A N 1
ATOM 883 C CA . PRO A 1 109 ? 4.470 -5.471 4.186 1.00 89.19 109 PRO A CA 1
ATOM 884 C C . PRO A 1 109 ? 4.791 -5.914 2.753 1.00 89.19 109 PRO A C 1
ATOM 886 O O . PRO A 1 109 ? 4.456 -7.025 2.325 1.00 89.19 109 PRO A O 1
ATOM 889 N N . ARG A 1 110 ? 5.435 -5.023 1.997 1.00 91.50 110 ARG A N 1
ATOM 890 C CA . ARG A 1 110 ? 5.824 -5.281 0.607 1.00 91.50 110 ARG A CA 1
ATOM 891 C C . ARG A 1 110 ? 7.002 -6.255 0.547 1.00 91.50 110 ARG A C 1
ATOM 893 O O . ARG A 1 110 ? 7.850 -6.277 1.430 1.00 91.50 110 ARG A O 1
ATOM 900 N N . ALA A 1 111 ? 7.062 -7.038 -0.529 1.00 90.94 111 ALA A N 1
ATOM 901 C CA . ALA A 1 111 ? 8.195 -7.927 -0.802 1.00 90.94 111 ALA A CA 1
ATOM 902 C C . ALA A 1 111 ? 9.435 -7.170 -1.322 1.00 90.94 111 ALA A C 1
ATOM 904 O O . ALA A 1 111 ? 10.561 -7.643 -1.161 1.00 90.94 111 ALA A O 1
ATOM 905 N N . THR A 1 112 ? 9.221 -6.012 -1.953 1.00 93.19 112 THR A N 1
ATOM 906 C CA . THR A 1 112 ? 10.269 -5.131 -2.479 1.00 93.19 112 THR A CA 1
ATOM 907 C C . THR A 1 112 ? 10.520 -3.953 -1.547 1.00 93.19 112 THR A C 1
ATOM 909 O O . THR A 1 112 ? 9.625 -3.505 -0.825 1.00 93.19 112 THR A O 1
ATOM 912 N N . THR A 1 113 ? 11.753 -3.458 -1.568 1.00 94.19 113 THR A N 1
ATOM 913 C CA . THR A 1 113 ? 12.163 -2.209 -0.920 1.00 94.19 113 THR A CA 1
ATOM 914 C C . THR A 1 113 ? 12.110 -1.040 -1.906 1.00 94.19 113 THR A C 1
ATOM 916 O O . THR A 1 113 ? 12.010 -1.236 -3.117 1.00 94.19 113 THR A O 1
ATOM 919 N N . SER A 1 114 ? 12.204 0.195 -1.409 1.00 93.81 114 SER A N 1
ATOM 920 C CA . SER A 1 114 ? 12.278 1.390 -2.265 1.00 93.81 114 SER A CA 1
ATOM 921 C C . SER A 1 114 ? 13.489 1.369 -3.208 1.00 93.81 114 SER A C 1
ATOM 923 O O . SER A 1 114 ? 13.390 1.828 -4.345 1.00 93.81 114 SER A O 1
ATOM 925 N N . THR A 1 115 ? 14.614 0.798 -2.767 1.00 95.44 115 THR A N 1
ATOM 926 C CA . THR A 1 115 ? 15.822 0.621 -3.585 1.00 95.44 115 THR A CA 1
ATOM 927 C C . THR A 1 115 ? 15.595 -0.381 -4.715 1.00 95.44 115 THR A C 1
ATOM 929 O O . THR A 1 115 ? 15.955 -0.093 -5.856 1.00 95.44 115 THR A O 1
ATOM 932 N N . ASP A 1 116 ? 14.933 -1.508 -4.428 1.00 94.25 116 ASP A N 1
ATOM 933 C CA . ASP A 1 116 ? 14.562 -2.499 -5.449 1.00 94.25 116 ASP A CA 1
ATOM 934 C C . ASP A 1 116 ? 13.632 -1.872 -6.499 1.00 94.25 116 ASP A C 1
ATOM 936 O O . ASP A 1 116 ? 13.842 -2.021 -7.702 1.00 94.25 116 ASP A O 1
ATOM 940 N N . ASP A 1 117 ? 12.624 -1.119 -6.047 1.00 94.75 117 ASP A N 1
ATOM 941 C CA . ASP A 1 117 ? 11.657 -0.446 -6.918 1.00 94.75 117 ASP A CA 1
ATOM 942 C C . ASP A 1 117 ? 12.361 0.575 -7.834 1.00 94.75 117 ASP A C 1
ATOM 944 O O . ASP A 1 117 ? 12.083 0.636 -9.036 1.00 94.75 117 ASP A O 1
ATOM 948 N N . ARG A 1 118 ? 13.336 1.324 -7.298 1.00 95.19 118 ARG A N 1
ATOM 949 C CA . ARG A 1 118 ? 14.175 2.249 -8.076 1.00 95.19 118 ARG A CA 1
ATOM 950 C C . ARG A 1 118 ? 15.043 1.514 -9.097 1.00 95.19 118 ARG A C 1
ATOM 952 O O . ARG A 1 118 ? 15.130 1.966 -10.239 1.00 95.19 118 ARG A O 1
ATOM 959 N N . TYR A 1 119 ? 15.664 0.399 -8.714 1.00 94.88 119 TYR A N 1
ATOM 960 C CA . TYR A 1 119 ? 16.465 -0.418 -9.627 1.00 94.88 119 TYR A CA 1
ATOM 961 C C . TYR A 1 119 ? 15.614 -0.917 -10.800 1.00 94.88 119 TYR A C 1
ATOM 963 O O . TYR A 1 119 ? 15.970 -0.688 -11.953 1.00 94.88 119 TYR A O 1
ATOM 971 N N . ILE A 1 120 ? 14.440 -1.494 -10.518 1.00 94.31 120 ILE A N 1
ATOM 972 C CA . ILE A 1 120 ? 13.505 -1.982 -11.542 1.00 94.31 120 ILE A CA 1
ATOM 973 C C . ILE A 1 120 ? 13.143 -0.866 -12.532 1.00 94.31 120 ILE A C 1
ATOM 975 O O . ILE A 1 120 ? 13.184 -1.075 -13.745 1.00 94.31 120 ILE A O 1
ATOM 979 N N . GLN A 1 121 ? 12.807 0.328 -12.035 1.00 94.12 121 GLN A N 1
ATOM 980 C CA . GLN A 1 121 ? 12.417 1.453 -12.889 1.00 94.12 121 GLN A CA 1
ATOM 981 C C . GLN A 1 121 ? 13.573 1.979 -13.747 1.00 94.12 121 GLN A C 1
ATOM 983 O O . GLN A 1 121 ? 13.364 2.308 -14.915 1.00 94.12 121 GLN A O 1
ATOM 988 N N . LEU A 1 122 ? 14.785 2.069 -13.195 1.00 94.44 122 LEU A N 1
ATOM 989 C CA . LEU A 1 122 ? 15.957 2.533 -13.940 1.00 94.44 122 LEU A CA 1
ATOM 990 C C . LEU A 1 122 ? 16.364 1.537 -15.022 1.00 94.44 122 LEU A C 1
ATOM 992 O O . LEU A 1 122 ? 16.593 1.938 -16.164 1.00 94.44 122 LEU A O 1
ATOM 996 N N . THR A 1 123 ? 16.405 0.250 -14.688 1.00 93.56 123 THR A N 1
ATOM 997 C CA . THR A 1 123 ? 16.773 -0.801 -15.636 1.00 93.56 123 THR A CA 1
ATOM 998 C C . THR A 1 123 ? 15.752 -0.897 -16.768 1.00 93.56 123 THR A C 1
ATOM 1000 O O . THR A 1 123 ? 16.142 -0.902 -17.931 1.00 93.56 123 THR A O 1
ATOM 1003 N N . ALA A 1 124 ? 14.452 -0.801 -16.470 1.00 92.50 124 ALA A N 1
ATOM 1004 C CA . ALA A 1 124 ? 13.409 -0.760 -17.498 1.00 92.50 124 ALA A CA 1
ATOM 1005 C C . ALA A 1 124 ? 13.488 0.480 -18.410 1.00 92.50 124 ALA A C 1
ATOM 1007 O O . ALA A 1 124 ? 13.152 0.412 -19.592 1.00 92.50 124 ALA A O 1
ATOM 1008 N N . ARG A 1 125 ? 13.934 1.632 -17.888 1.00 91.12 125 ARG A N 1
ATOM 1009 C CA . ARG A 1 125 ? 14.126 2.852 -18.696 1.00 91.12 125 ARG A CA 1
ATOM 1010 C C . ARG A 1 125 ? 15.335 2.754 -19.621 1.00 91.12 125 ARG A C 1
ATOM 1012 O O . ARG A 1 125 ? 15.262 3.267 -20.739 1.00 91.12 125 ARG A O 1
ATOM 1019 N N . ARG A 1 126 ? 16.417 2.121 -19.155 1.00 92.12 126 ARG A N 1
ATOM 1020 C CA . ARG A 1 126 ? 17.622 1.847 -19.951 1.00 92.12 126 ARG A CA 1
ATOM 1021 C C . ARG A 1 126 ? 17.323 0.814 -21.037 1.00 92.12 126 ARG A C 1
ATOM 1023 O O . ARG A 1 126 ? 17.572 1.073 -22.209 1.00 92.12 126 ARG A O 1
ATOM 1030 N N . ASN A 1 127 ? 16.679 -0.287 -20.661 1.00 88.38 127 ASN A N 1
ATOM 1031 C CA . ASN A 1 127 ? 16.429 -1.428 -21.532 1.00 88.38 127 ASN A CA 1
ATOM 1032 C C . ASN A 1 127 ? 14.932 -1.547 -21.851 1.00 88.38 127 ASN A C 1
ATOM 1034 O O . ASN A 1 127 ? 14.234 -2.432 -21.362 1.00 88.38 127 ASN A O 1
ATOM 1038 N N . ARG A 1 128 ? 14.424 -0.646 -22.703 1.00 85.44 128 ARG A N 1
ATOM 1039 C CA . ARG A 1 128 ? 12.978 -0.519 -22.999 1.00 85.44 128 ARG A CA 1
ATOM 1040 C C . ARG A 1 128 ? 12.328 -1.762 -23.626 1.00 85.44 128 ARG A C 1
ATOM 1042 O O . ARG A 1 128 ? 11.104 -1.852 -23.638 1.00 85.44 128 ARG A O 1
ATOM 1049 N N . ALA A 1 129 ? 13.123 -2.675 -24.181 1.00 85.44 129 ALA A N 1
ATOM 1050 C CA . ALA A 1 129 ? 12.649 -3.902 -24.822 1.00 85.44 129 ALA A CA 1
ATOM 1051 C C . ALA A 1 129 ? 12.564 -5.104 -23.863 1.00 85.44 129 ALA A C 1
ATOM 1053 O O . ALA A 1 129 ? 12.008 -6.137 -24.233 1.00 85.44 129 ALA A O 1
ATOM 1054 N N . GLU A 1 130 ? 13.115 -4.999 -22.650 1.00 87.69 130 GLU A N 1
ATOM 1055 C CA . GLU A 1 130 ? 13.151 -6.124 -21.719 1.00 87.69 130 GLU A CA 1
ATOM 1056 C C . GLU A 1 130 ? 11.783 -6.427 -21.105 1.00 87.69 130 GLU A C 1
ATOM 1058 O O . GLU A 1 130 ? 11.005 -5.548 -20.729 1.00 87.69 130 GLU A O 1
ATOM 1063 N N . ASN A 1 131 ? 11.505 -7.719 -20.960 1.00 88.94 131 ASN A N 1
ATOM 1064 C CA . ASN A 1 131 ? 10.285 -8.211 -20.343 1.00 88.94 131 ASN A CA 1
ATOM 1065 C C . ASN A 1 131 ? 10.422 -8.267 -18.809 1.00 88.94 131 ASN A C 1
ATOM 1067 O O . ASN A 1 131 ? 11.507 -8.434 -18.254 1.00 88.94 131 ASN A O 1
ATOM 1071 N N . ALA A 1 132 ? 9.295 -8.243 -18.099 1.00 92.06 132 ALA A N 1
ATOM 1072 C CA . ALA A 1 132 ? 9.243 -8.310 -16.640 1.00 92.06 132 ALA A CA 1
ATOM 1073 C C . ALA A 1 132 ? 9.948 -9.549 -16.053 1.00 92.06 132 ALA A C 1
ATOM 1075 O O . ALA A 1 132 ? 10.519 -9.469 -14.970 1.00 92.06 132 ALA A O 1
ATOM 1076 N N . THR A 1 133 ? 9.945 -10.686 -16.757 1.00 93.75 133 THR A N 1
ATOM 1077 C CA . THR A 1 133 ? 10.665 -11.898 -16.325 1.00 93.75 133 THR A CA 1
ATOM 1078 C C . THR A 1 133 ? 12.185 -11.744 -16.447 1.00 93.75 133 THR A C 1
ATOM 1080 O O . THR A 1 133 ? 12.923 -12.284 -15.627 1.00 93.75 133 THR A O 1
ATOM 1083 N N . GLN A 1 134 ? 12.672 -11.002 -17.448 1.00 94.31 134 GLN A N 1
ATOM 1084 C CA . GLN A 1 134 ? 14.101 -10.689 -17.579 1.00 94.31 134 GLN A CA 1
ATOM 1085 C C . GLN A 1 134 ? 14.535 -9.744 -16.455 1.00 94.31 134 GLN A C 1
ATOM 1087 O O . GLN A 1 134 ? 15.490 -10.055 -15.748 1.00 94.31 134 GLN A O 1
ATOM 1092 N N . LEU A 1 135 ? 13.755 -8.688 -16.202 1.00 93.56 135 LEU A N 1
ATOM 1093 C CA . LEU A 1 135 ? 13.981 -7.754 -15.094 1.00 93.56 135 LEU A CA 1
ATOM 1094 C C . LEU A 1 135 ? 13.941 -8.443 -13.722 1.00 93.56 135 LEU A C 1
ATOM 1096 O O . LEU A 1 135 ? 14.752 -8.145 -12.851 1.00 93.56 135 LEU A O 1
ATOM 1100 N N . GLN A 1 136 ? 13.036 -9.407 -13.525 1.00 95.38 136 GLN A N 1
ATOM 1101 C CA . GLN A 1 136 ? 12.996 -10.229 -12.313 1.00 95.38 136 GLN A CA 1
ATOM 1102 C C . GLN A 1 136 ? 14.308 -10.999 -12.108 1.00 95.38 136 GLN A C 1
ATOM 1104 O O . GLN A 1 136 ? 14.827 -11.036 -10.994 1.00 95.38 136 GLN A O 1
ATOM 1109 N N . ARG A 1 137 ? 14.838 -11.630 -13.165 1.00 95.19 137 ARG A N 1
ATOM 1110 C CA . ARG A 1 137 ? 16.110 -12.363 -13.089 1.00 95.19 137 ARG A CA 1
ATOM 1111 C C . ARG A 1 137 ? 17.277 -11.425 -12.805 1.00 95.19 137 ARG A C 1
ATOM 1113 O O . ARG A 1 137 ? 18.100 -11.744 -11.961 1.00 95.19 137 ARG A O 1
ATOM 1120 N N . GLN A 1 138 ? 17.322 -10.264 -13.450 1.00 93.81 138 GLN A N 1
ATOM 1121 C CA . GLN A 1 138 ? 18.359 -9.264 -13.195 1.00 93.81 138 GLN A CA 1
ATOM 1122 C C . GLN A 1 138 ? 18.318 -8.747 -11.755 1.00 93.81 138 GLN A C 1
ATOM 1124 O O . GLN A 1 138 ? 19.358 -8.675 -11.112 1.00 93.81 138 GLN A O 1
ATOM 1129 N N . LEU A 1 139 ? 17.128 -8.467 -11.213 1.00 94.25 139 LEU A N 1
ATOM 1130 C CA . LEU A 1 139 ? 16.970 -8.079 -9.809 1.00 94.25 139 LEU A CA 1
ATOM 1131 C C . LEU A 1 139 ? 17.451 -9.183 -8.857 1.00 94.25 139 LEU A C 1
ATOM 1133 O O . LEU A 1 139 ? 18.110 -8.899 -7.857 1.00 94.25 139 LEU A O 1
ATOM 1137 N N . LEU A 1 140 ? 17.145 -10.444 -9.170 1.00 95.25 140 LEU A N 1
ATOM 1138 C CA . LEU A 1 140 ? 17.629 -11.578 -8.389 1.00 95.25 140 LEU A CA 1
ATOM 1139 C C . LEU A 1 140 ? 19.161 -11.656 -8.404 1.00 95.25 140 LEU A C 1
ATOM 1141 O O . LEU A 1 140 ? 19.754 -11.883 -7.358 1.00 95.25 140 LEU A O 1
ATOM 1145 N N . LEU A 1 141 ? 19.796 -11.438 -9.556 1.00 94.62 141 LEU A N 1
ATOM 1146 C CA . LEU A 1 141 ? 21.256 -11.462 -9.676 1.00 94.62 141 LEU A CA 1
ATOM 1147 C C . LEU A 1 141 ? 21.924 -10.261 -8.990 1.00 94.62 141 LEU A C 1
ATOM 1149 O O . LEU A 1 141 ? 22.966 -10.420 -8.369 1.00 94.62 141 LEU A O 1
ATOM 1153 N N . ALA A 1 142 ? 21.325 -9.072 -9.076 1.00 92.12 142 ALA A N 1
ATOM 1154 C CA . ALA A 1 142 ? 21.905 -7.846 -8.533 1.00 92.12 142 ALA A CA 1
ATOM 1155 C C . ALA A 1 142 ? 21.711 -7.699 -7.016 1.00 92.12 142 ALA A C 1
ATOM 1157 O O . ALA A 1 142 ? 22.577 -7.161 -6.333 1.00 92.12 142 ALA A O 1
ATOM 1158 N N . THR A 1 143 ? 20.563 -8.129 -6.486 1.00 90.44 143 THR A N 1
ATOM 1159 C CA . THR A 1 143 ? 20.160 -7.850 -5.094 1.00 90.44 143 THR A CA 1
ATOM 1160 C C . THR A 1 143 ? 19.809 -9.116 -4.309 1.00 90.44 143 THR A C 1
ATOM 1162 O O . THR A 1 143 ? 19.501 -9.045 -3.122 1.00 90.44 143 THR A O 1
ATOM 1165 N N . GLY A 1 144 ? 19.792 -10.292 -4.945 1.00 92.25 144 GLY A N 1
ATOM 1166 C CA . GLY A 1 144 ? 19.393 -11.550 -4.299 1.00 92.25 144 GLY A CA 1
ATOM 1167 C C . GLY A 1 144 ? 17.890 -11.655 -4.012 1.00 92.25 144 GLY A C 1
ATOM 1168 O O . GLY A 1 144 ? 17.435 -12.615 -3.387 1.00 92.25 144 GLY A O 1
ATOM 1169 N N . ARG A 1 145 ? 17.076 -10.684 -4.453 1.00 91.44 145 ARG A N 1
ATOM 1170 C CA . ARG A 1 145 ? 15.652 -10.623 -4.103 1.00 91.44 145 ARG A CA 1
ATOM 1171 C C . ARG A 1 145 ? 14.811 -11.493 -5.033 1.00 91.44 145 ARG A C 1
ATOM 1173 O O . ARG A 1 145 ? 14.651 -11.207 -6.218 1.00 91.44 145 ARG A O 1
ATOM 1180 N N . AR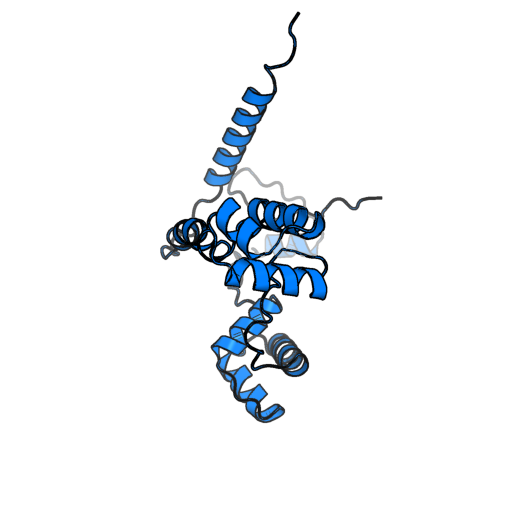G A 1 146 ? 14.177 -12.525 -4.472 1.00 92.31 146 ARG A N 1
ATOM 1181 C CA . ARG A 1 146 ? 13.201 -13.355 -5.194 1.00 92.31 146 ARG A CA 1
ATOM 1182 C C . ARG A 1 146 ? 11.827 -12.689 -5.176 1.00 92.31 146 ARG A C 1
ATOM 1184 O O . ARG A 1 146 ? 11.144 -12.676 -4.157 1.00 92.31 146 ARG A O 1
ATOM 1191 N N . VAL A 1 147 ? 11.409 -12.160 -6.321 1.00 93.94 147 VAL A N 1
ATOM 1192 C CA . VAL A 1 147 ? 10.067 -11.593 -6.531 1.00 93.94 147 VAL A CA 1
ATOM 1193 C C . VAL A 1 147 ? 9.368 -12.284 -7.690 1.00 93.94 147 VAL A C 1
ATOM 1195 O O . VAL A 1 147 ? 10.023 -12.847 -8.558 1.00 93.94 147 VAL A O 1
ATOM 1198 N N . SER A 1 148 ? 8.037 -12.238 -7.722 1.00 95.06 148 SER A N 1
ATOM 1199 C CA . SER A 1 148 ? 7.277 -12.716 -8.880 1.00 95.06 148 SER A CA 1
ATOM 1200 C C . SER A 1 148 ? 7.341 -11.715 -10.039 1.00 95.06 148 SER A C 1
ATOM 1202 O O . SER A 1 148 ? 7.424 -10.502 -9.820 1.00 95.06 148 SER A O 1
ATOM 1204 N N . SER A 1 149 ? 7.192 -12.192 -11.276 1.00 94.50 149 SER A N 1
ATOM 1205 C CA . SER A 1 149 ? 7.079 -11.322 -12.454 1.00 94.50 149 SER A CA 1
ATOM 1206 C C . SER A 1 149 ? 5.871 -10.376 -12.369 1.00 94.50 149 SER A C 1
ATOM 1208 O O . SER A 1 149 ? 5.901 -9.272 -12.911 1.00 94.50 149 SER A O 1
ATOM 1210 N N . GLN A 1 150 ? 4.802 -10.779 -11.669 1.00 95.12 150 GLN A N 1
ATOM 1211 C CA . GLN A 1 150 ? 3.642 -9.922 -11.409 1.00 95.12 150 GLN A CA 1
ATOM 1212 C C . GLN A 1 150 ? 3.992 -8.757 -10.489 1.00 95.12 150 GLN A C 1
ATOM 1214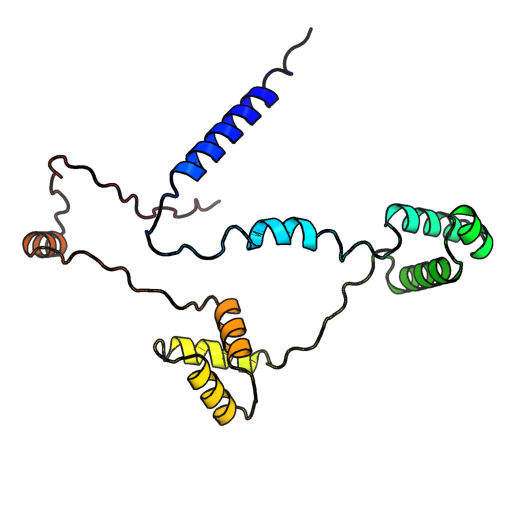 O O . GLN A 1 150 ? 3.567 -7.634 -10.750 1.00 95.12 150 GLN A O 1
ATOM 1219 N N . THR A 1 151 ? 4.797 -9.002 -9.454 1.00 94.38 151 THR A N 1
ATOM 1220 C CA . THR A 1 151 ? 5.290 -7.947 -8.565 1.00 94.38 151 THR A CA 1
ATOM 1221 C C . THR A 1 151 ? 6.056 -6.902 -9.370 1.00 94.38 151 THR A C 1
ATOM 1223 O O . THR A 1 151 ? 5.743 -5.722 -9.260 1.00 94.38 151 THR A O 1
ATOM 1226 N N . VAL A 1 152 ? 6.971 -7.332 -10.248 1.00 94.62 152 VAL A N 1
ATOM 1227 C CA . VAL A 1 152 ? 7.738 -6.436 -11.131 1.00 94.62 152 VAL A CA 1
ATOM 1228 C C . VAL A 1 152 ? 6.811 -5.604 -12.023 1.00 94.62 152 VAL A C 1
ATOM 1230 O O . VAL A 1 152 ? 6.958 -4.387 -12.079 1.00 94.62 152 VAL A O 1
ATOM 1233 N N . ARG A 1 153 ? 5.795 -6.214 -12.653 1.00 94.62 153 ARG A N 1
ATOM 1234 C CA . ARG A 1 153 ? 4.805 -5.470 -13.459 1.00 94.62 153 ARG A CA 1
ATOM 1235 C C . ARG A 1 153 ? 4.039 -4.433 -12.638 1.00 94.62 153 ARG A C 1
ATOM 1237 O O . ARG A 1 153 ? 3.886 -3.303 -13.087 1.00 94.62 153 ARG A O 1
ATOM 1244 N N . ASN A 1 154 ? 3.619 -4.779 -11.422 1.00 95.31 154 ASN A N 1
ATOM 1245 C CA . ASN A 1 154 ? 2.947 -3.832 -10.530 1.00 95.31 154 ASN A CA 1
ATOM 1246 C C . ASN A 1 154 ? 3.863 -2.643 -10.182 1.00 95.31 154 ASN A C 1
ATOM 1248 O O . ASN A 1 154 ? 3.404 -1.505 -10.195 1.00 95.31 154 ASN A O 1
ATOM 1252 N N . ARG A 1 155 ? 5.161 -2.886 -9.936 1.00 95.19 155 ARG A N 1
ATOM 1253 C CA . ARG A 1 155 ? 6.149 -1.819 -9.676 1.00 95.19 155 ARG A CA 1
ATOM 1254 C C . ARG A 1 155 ? 6.366 -0.909 -10.885 1.00 95.19 155 ARG A C 1
ATOM 1256 O O . ARG A 1 155 ? 6.453 0.306 -10.730 1.00 95.19 155 ARG A O 1
ATOM 1263 N N . LEU A 1 156 ? 6.426 -1.484 -12.087 1.00 94.00 156 LEU A N 1
ATOM 1264 C CA . LEU A 1 156 ? 6.537 -0.715 -13.328 1.00 94.00 156 LEU A CA 1
ATOM 1265 C C . LEU A 1 156 ? 5.311 0.180 -13.539 1.00 94.00 156 LEU A C 1
ATOM 1267 O O . LEU A 1 156 ? 5.468 1.362 -13.834 1.00 94.00 156 LEU A O 1
ATOM 1271 N N . HIS A 1 157 ? 4.107 -0.347 -13.304 1.00 94.06 157 HIS A N 1
ATOM 1272 C CA . HIS A 1 157 ? 2.867 0.423 -13.414 1.00 94.06 157 HIS A CA 1
ATOM 1273 C C . HIS A 1 157 ? 2.775 1.553 -12.381 1.00 94.06 157 HIS A C 1
ATOM 1275 O O . HIS A 1 157 ? 2.347 2.653 -12.727 1.00 94.06 157 HIS A O 1
ATOM 1281 N N . GLU A 1 158 ? 3.218 1.319 -11.141 1.00 92.19 158 GLU A N 1
ATOM 1282 C CA . GLU A 1 158 ? 3.340 2.370 -10.117 1.00 92.19 158 GLU A CA 1
ATOM 1283 C C . GLU A 1 158 ? 4.307 3.480 -10.548 1.00 92.19 158 GLU A C 1
ATOM 1285 O O . GLU A 1 158 ? 4.046 4.651 -10.298 1.00 92.19 158 GLU A O 1
ATOM 1290 N N . GLY A 1 159 ? 5.382 3.125 -11.259 1.00 88.00 159 GLY A N 1
ATOM 1291 C CA . GLY A 1 159 ? 6.313 4.071 -11.881 1.00 88.00 159 GLY A CA 1
ATOM 1292 C C . GLY A 1 159 ? 5.840 4.675 -13.210 1.00 88.00 159 GLY A C 1
ATOM 1293 O O . GLY A 1 159 ? 6.622 5.355 -13.876 1.00 88.00 159 GLY A O 1
ATOM 1294 N N . GLY A 1 160 ? 4.602 4.402 -13.639 1.00 90.38 160 GLY A N 1
ATOM 1295 C CA . GLY A 1 160 ? 4.030 4.916 -14.886 1.00 90.38 160 GLY A CA 1
ATOM 1296 C C . GLY A 1 160 ? 4.565 4.261 -16.167 1.00 90.38 160 GLY A C 1
ATOM 1297 O O . GLY A 1 160 ? 4.301 4.753 -17.265 1.00 90.38 160 GLY A O 1
ATOM 1298 N N . LEU A 1 161 ? 5.318 3.165 -16.057 1.00 89.50 161 LEU A N 1
ATOM 1299 C CA . LEU A 1 161 ? 5.892 2.446 -17.189 1.00 89.50 161 LEU A CA 1
ATOM 1300 C C . LEU A 1 161 ? 4.911 1.376 -17.663 1.00 89.50 161 LEU A C 1
ATOM 1302 O O . LEU A 1 161 ? 4.671 0.381 -16.983 1.00 89.50 161 LEU A O 1
ATOM 1306 N N . TYR A 1 162 ? 4.361 1.585 -18.856 1.00 87.94 162 TYR A N 1
ATOM 1307 C CA . TYR A 1 162 ? 3.416 0.675 -19.492 1.00 87.94 162 TYR A CA 1
ATOM 1308 C C . TYR A 1 162 ? 3.931 0.261 -20.861 1.00 87.94 162 TYR A C 1
ATOM 1310 O O . TYR A 1 162 ? 4.496 1.076 -21.592 1.00 87.94 162 TYR A O 1
ATOM 1318 N N . ALA A 1 163 ? 3.653 -0.982 -21.246 1.00 80.56 163 ALA A N 1
ATOM 1319 C CA . ALA A 1 163 ? 3.801 -1.387 -22.633 1.00 80.56 163 ALA A CA 1
ATOM 1320 C C . ALA A 1 163 ? 2.823 -0.573 -23.497 1.00 80.56 163 ALA A C 1
ATOM 1322 O O . ALA A 1 163 ? 1.620 -0.524 -23.229 1.00 80.56 163 ALA A O 1
ATOM 1323 N N . ARG A 1 164 ? 3.344 0.088 -24.531 1.00 81.50 164 ARG A N 1
ATOM 1324 C CA . ARG A 1 164 ? 2.557 0.842 -25.513 1.00 81.50 164 ARG A CA 1
ATOM 1325 C C . ARG A 1 164 ? 2.865 0.291 -26.896 1.00 81.50 164 ARG A C 1
ATOM 1327 O O . ARG A 1 164 ? 4.004 -0.069 -27.181 1.00 81.50 164 ARG A O 1
ATOM 1334 N N . ARG A 1 165 ? 1.852 0.238 -27.760 1.00 79.25 165 ARG A N 1
ATOM 1335 C CA . ARG A 1 165 ? 2.071 -0.036 -29.183 1.00 79.25 165 ARG A CA 1
ATOM 1336 C C . ARG A 1 165 ? 2.516 1.268 -29.849 1.00 79.25 165 ARG A C 1
ATOM 1338 O O . ARG A 1 165 ? 1.889 2.294 -29.573 1.00 79.25 165 ARG A O 1
ATOM 1345 N N . PRO A 1 166 ? 3.575 1.257 -30.677 1.00 72.62 166 PRO A N 1
ATOM 1346 C CA . PRO A 1 166 ? 3.938 2.434 -31.450 1.00 72.62 166 PRO A CA 1
ATOM 1347 C C . PRO A 1 166 ? 2.762 2.835 -32.341 1.00 72.62 166 PRO A C 1
ATOM 1349 O O . PRO A 1 166 ? 2.010 1.980 -32.819 1.00 72.62 166 PRO A O 1
ATOM 1352 N N . MET A 1 167 ? 2.593 4.139 -32.545 1.00 78.12 167 MET A N 1
ATOM 1353 C CA . MET A 1 167 ? 1.594 4.626 -33.485 1.00 78.12 167 MET A CA 1
ATOM 1354 C C . MET A 1 167 ? 2.002 4.194 -34.893 1.00 78.12 167 MET A C 1
ATOM 1356 O O . MET A 1 167 ? 3.127 4.439 -35.326 1.00 78.12 167 MET A O 1
ATOM 1360 N N . VAL A 1 168 ? 1.082 3.545 -35.600 1.00 80.62 168 VAL A N 1
ATOM 1361 C CA . VAL A 1 168 ? 1.252 3.274 -37.026 1.00 80.62 168 VAL A CA 1
ATOM 1362 C C . VAL A 1 168 ? 0.952 4.580 -37.754 1.00 80.62 168 VAL A C 1
ATOM 1364 O O . VAL A 1 168 ? -0.205 4.970 -37.887 1.00 80.62 168 VAL A O 1
ATOM 1367 N N . CYS A 1 169 ? 2.000 5.294 -38.155 1.00 77.75 169 CYS A N 1
ATOM 1368 C CA . CYS A 1 169 ? 1.873 6.514 -38.946 1.00 77.75 169 CYS A CA 1
ATOM 1369 C C . CYS A 1 169 ? 1.881 6.171 -40.441 1.00 77.75 169 CYS A C 1
ATOM 1371 O O . CYS A 1 169 ? 2.662 5.325 -40.879 1.00 77.75 169 CYS A O 1
ATOM 1373 N N . ILE A 1 170 ? 1.049 6.857 -41.232 1.00 82.38 170 ILE A N 1
ATOM 1374 C CA . ILE A 1 170 ? 1.119 6.790 -42.698 1.00 82.38 170 ILE A CA 1
ATOM 1375 C C . ILE A 1 170 ? 2.468 7.399 -43.125 1.00 82.38 170 ILE A C 1
ATOM 1377 O O . ILE A 1 170 ? 2.782 8.510 -42.683 1.00 82.38 170 ILE A O 1
ATOM 1381 N N . PRO A 1 171 ? 3.281 6.712 -43.949 1.00 80.25 171 PRO A N 1
ATOM 1382 C CA . PRO A 1 171 ? 4.555 7.251 -44.409 1.00 80.25 171 PRO A CA 1
ATOM 1383 C C . PRO A 1 171 ? 4.362 8.597 -45.114 1.00 80.25 171 PRO A C 1
ATOM 1385 O O . PRO A 1 171 ? 3.518 8.731 -46.000 1.00 80.25 171 PRO A O 1
ATOM 1388 N N . LEU A 1 172 ? 5.159 9.602 -44.744 1.00 83.56 172 LEU A N 1
ATOM 1389 C CA . LEU A 1 172 ? 5.094 10.906 -45.399 1.00 83.56 172 LEU A CA 1
ATOM 1390 C C . LEU A 1 172 ? 5.522 10.792 -46.866 1.00 83.56 172 LEU A C 1
ATOM 1392 O O . LEU A 1 172 ? 6.605 10.284 -47.187 1.00 83.56 172 LEU A O 1
ATOM 1396 N N . THR A 1 173 ? 4.701 11.347 -47.757 1.00 85.56 173 THR A N 1
ATOM 1397 C CA . THR A 1 173 ? 5.062 11.485 -49.168 1.00 85.56 173 THR A CA 1
ATOM 1398 C C . THR A 1 173 ? 6.323 12.358 -49.302 1.00 85.56 173 THR A C 1
ATOM 1400 O O . THR A 1 173 ? 6.597 13.210 -48.444 1.00 85.56 173 THR A O 1
ATOM 1403 N N . PRO A 1 174 ? 7.140 12.173 -50.356 1.00 84.12 174 PRO A N 1
ATOM 1404 C CA . PRO A 1 174 ? 8.349 12.974 -50.574 1.00 84.12 174 PRO A CA 1
ATOM 1405 C C . PRO A 1 174 ? 8.094 14.492 -50.561 1.00 84.12 174 PRO A C 1
ATOM 1407 O O . PRO A 1 174 ? 8.892 15.242 -49.998 1.00 84.12 174 PRO A O 1
ATOM 1410 N N . ARG A 1 175 ? 6.939 14.934 -51.084 1.00 79.25 175 ARG A N 1
ATOM 1411 C CA . ARG A 1 175 ? 6.504 16.341 -51.089 1.00 79.25 175 ARG A CA 1
ATOM 1412 C C . ARG A 1 175 ? 6.324 16.899 -49.674 1.00 79.25 175 ARG A C 1
ATOM 1414 O O . ARG A 1 175 ? 6.818 17.984 -49.385 1.00 79.25 175 ARG A O 1
ATOM 1421 N N . HIS A 1 176 ? 5.688 16.144 -48.775 1.00 77.94 176 HIS A N 1
ATOM 1422 C CA . HIS A 1 176 ? 5.494 16.563 -47.382 1.00 77.94 176 HIS A CA 1
ATOM 1423 C C . HIS A 1 176 ? 6.816 16.633 -46.609 1.00 77.94 176 HIS A C 1
ATOM 1425 O O . HIS A 1 176 ? 7.036 17.576 -45.853 1.00 77.94 176 HIS A O 1
ATOM 1431 N N . ARG A 1 177 ? 7.743 15.695 -46.852 1.00 81.12 177 ARG A N 1
ATOM 1432 C CA . ARG A 1 177 ? 9.088 15.738 -46.247 1.00 81.12 177 ARG A CA 1
ATOM 1433 C C . ARG A 1 177 ? 9.898 16.949 -46.716 1.00 81.12 177 ARG A C 1
ATOM 1435 O O . ARG A 1 177 ? 10.632 17.526 -45.919 1.00 81.12 177 ARG A O 1
ATOM 1442 N N . ALA A 1 178 ? 9.766 17.342 -47.983 1.00 78.81 178 ALA A N 1
ATOM 1443 C CA . ALA A 1 178 ? 10.421 18.532 -48.522 1.00 78.81 178 ALA A CA 1
ATOM 1444 C C . ALA A 1 178 ? 9.822 19.835 -47.961 1.00 78.81 178 ALA A C 1
ATOM 1446 O O . ALA A 1 178 ? 10.575 20.737 -47.607 1.00 78.81 178 ALA A O 1
ATOM 1447 N N . ALA A 1 179 ? 8.493 19.917 -47.823 1.00 72.88 179 ALA A N 1
ATOM 1448 C CA . ALA A 1 179 ? 7.815 21.068 -47.221 1.00 72.88 179 ALA A CA 1
ATOM 1449 C C . ALA A 1 179 ? 8.185 21.250 -45.737 1.00 72.88 179 ALA A C 1
ATOM 1451 O O . ALA A 1 179 ? 8.519 22.356 -45.318 1.00 72.88 179 ALA A O 1
ATOM 1452 N N . GLN A 1 180 ? 8.238 20.154 -44.969 1.00 72.12 180 GLN A N 1
ATOM 1453 C CA . GLN A 1 180 ? 8.647 20.178 -43.561 1.00 72.12 180 GLN A CA 1
ATOM 1454 C C . GLN A 1 180 ? 10.094 20.662 -43.377 1.00 72.12 180 GLN A C 1
ATOM 1456 O O . GLN A 1 180 ? 10.366 21.438 -42.468 1.00 72.12 180 GLN A O 1
ATOM 1461 N N . ARG A 1 181 ? 11.020 20.257 -44.261 1.00 71.50 181 ARG A N 1
ATOM 1462 C CA . ARG A 1 181 ? 12.417 20.732 -44.232 1.00 71.50 181 ARG A CA 1
ATOM 1463 C C . ARG A 1 181 ? 12.572 22.204 -44.618 1.00 71.50 181 ARG A C 1
ATOM 1465 O O . ARG A 1 181 ? 13.541 22.825 -44.207 1.00 71.50 181 ARG A O 1
ATOM 1472 N N . ARG A 1 182 ? 11.654 22.745 -45.424 1.00 69.00 182 ARG A N 1
ATOM 1473 C CA . ARG A 1 182 ? 11.699 24.131 -45.920 1.00 69.00 182 ARG A CA 1
ATOM 1474 C C . ARG A 1 182 ? 10.983 25.133 -45.004 1.00 69.00 182 ARG A C 1
ATOM 1476 O O . ARG A 1 182 ? 10.999 26.315 -45.311 1.00 69.00 182 ARG A O 1
ATOM 1483 N N . GLY A 1 183 ? 10.344 24.684 -43.917 1.00 58.44 183 GLY A N 1
ATOM 1484 C CA . GLY A 1 183 ? 9.619 25.558 -42.979 1.00 58.44 183 GLY A CA 1
ATOM 1485 C C . GLY A 1 183 ? 8.332 26.185 -43.539 1.00 58.44 183 GLY A C 1
ATOM 1486 O O . GLY A 1 183 ? 7.708 27.000 -42.869 1.00 58.44 183 GLY A O 1
ATOM 1487 N N . LEU A 1 184 ? 7.906 25.802 -44.746 1.00 51.12 184 LEU A N 1
ATOM 1488 C CA . LEU A 1 184 ? 6.725 26.347 -45.417 1.00 51.12 184 LEU A CA 1
ATOM 1489 C C . LEU A 1 184 ? 5.505 25.465 -45.122 1.00 51.12 184 LEU A C 1
ATOM 1491 O O . LEU A 1 184 ? 5.149 24.591 -45.914 1.00 51.12 184 LEU A O 1
ATOM 1495 N N . LEU A 1 185 ? 4.862 25.671 -43.972 1.00 48.19 185 LEU A N 1
ATOM 1496 C CA . LEU A 1 185 ? 3.550 25.084 -43.680 1.00 48.19 185 LEU A CA 1
ATOM 1497 C C . LEU A 1 185 ? 2.431 25.982 -44.213 1.00 48.19 185 LEU A C 1
ATOM 1499 O O . LEU A 1 185 ? 1.684 26.548 -43.436 1.00 48.19 185 LEU A O 1
ATOM 1503 N N . ASN A 1 186 ? 2.304 26.071 -45.536 1.00 45.28 186 ASN A N 1
ATOM 1504 C CA . ASN A 1 186 ? 1.063 26.478 -46.196 1.00 45.28 186 ASN A CA 1
ATOM 1505 C C . ASN A 1 186 ? 0.843 25.527 -47.373 1.00 45.28 186 ASN A C 1
ATOM 1507 O O . ASN A 1 186 ? 1.231 25.796 -48.507 1.00 45.28 186 ASN A O 1
ATOM 1511 N N . ILE A 1 187 ? 0.281 24.358 -47.080 1.00 45.91 187 ILE A N 1
ATOM 1512 C CA . ILE A 1 187 ? -0.373 23.540 -48.097 1.00 45.91 187 ILE A CA 1
ATOM 1513 C C . ILE A 1 187 ? -1.849 23.644 -47.761 1.00 45.91 187 ILE A C 1
ATOM 1515 O O . ILE A 1 187 ? -2.301 23.066 -46.773 1.00 45.91 187 ILE A O 1
ATOM 1519 N N . GLU A 1 188 ? -2.564 24.436 -48.553 1.00 42.38 188 GLU A N 1
ATOM 1520 C CA . GLU A 1 188 ? -4.019 24.447 -48.575 1.00 42.38 188 GLU A CA 1
ATOM 1521 C C . GLU A 1 188 ? -4.494 23.001 -48.719 1.00 42.38 188 GLU A C 1
ATOM 1523 O O . GLU A 1 188 ? -4.262 22.331 -49.731 1.00 42.38 188 GLU A O 1
ATOM 1528 N N . ILE A 1 189 ? -5.096 22.483 -47.650 1.00 41.47 189 ILE A N 1
ATOM 1529 C CA . ILE A 1 189 ? -5.767 21.195 -47.682 1.00 41.47 189 ILE A CA 1
ATOM 1530 C C . ILE A 1 189 ? -7.045 21.435 -48.478 1.00 41.47 189 ILE A C 1
ATOM 1532 O O . ILE A 1 189 ? -8.062 21.851 -47.929 1.00 41.47 189 ILE A O 1
ATOM 1536 N N . GLY A 1 190 ? -6.970 21.190 -49.787 1.00 38.91 190 GLY A N 1
ATOM 1537 C CA . GLY A 1 190 ? -8.149 20.969 -50.610 1.00 38.91 190 GLY A CA 1
ATOM 1538 C C . GLY A 1 190 ? -9.024 19.929 -49.917 1.00 38.91 190 GLY A C 1
ATOM 1539 O O . GLY A 1 190 ? -8.578 18.816 -49.634 1.00 38.91 190 GLY A O 1
ATOM 1540 N N . ASN A 1 191 ? -10.227 20.366 -49.561 1.00 46.19 191 ASN A N 1
ATOM 1541 C CA . ASN A 1 191 ? -11.230 19.664 -48.774 1.00 46.19 191 ASN A CA 1
ATOM 1542 C C . ASN A 1 191 ? -11.265 18.151 -49.026 1.00 46.19 191 ASN A C 1
ATOM 1544 O O . ASN A 1 191 ? -11.693 17.713 -50.088 1.00 46.19 191 ASN A O 1
ATOM 1548 N N . ASN A 1 192 ? -10.893 17.365 -48.012 1.00 35.75 192 ASN A N 1
ATOM 1549 C CA . ASN A 1 192 ? -11.549 16.097 -47.703 1.00 35.75 192 ASN A CA 1
ATOM 1550 C C . ASN A 1 192 ? -11.280 15.701 -46.246 1.00 35.75 192 ASN A C 1
ATOM 1552 O O . ASN A 1 192 ? -10.146 15.539 -45.798 1.00 35.75 192 ASN A O 1
ATOM 1556 N N . MET A 1 193 ? -12.372 15.594 -45.496 1.00 37.12 193 MET A N 1
ATOM 1557 C CA . MET A 1 193 ? -12.424 15.223 -44.089 1.00 37.12 193 MET A CA 1
ATOM 1558 C C . MET A 1 193 ? -11.808 13.845 -43.835 1.00 37.12 193 MET A C 1
ATOM 1560 O O . MET A 1 193 ? -12.313 12.886 -44.397 1.00 37.12 193 MET A O 1
ATOM 1564 N N . ILE A 1 194 ? -10.865 13.731 -42.888 1.00 31.25 194 ILE A N 1
ATOM 1565 C CA . ILE A 1 194 ? -10.915 12.756 -41.777 1.00 31.25 194 ILE A CA 1
ATOM 1566 C C . ILE A 1 194 ? -10.239 13.418 -40.568 1.00 31.25 194 ILE A C 1
ATOM 1568 O O . ILE A 1 194 ? -9.059 13.761 -40.593 1.00 31.25 194 ILE A O 1
ATOM 1572 N N . GLY A 1 195 ? -11.019 13.655 -39.514 1.00 40.75 195 GLY A N 1
ATOM 1573 C CA . GLY A 1 195 ? -10.585 14.372 -38.324 1.00 40.75 195 GLY A CA 1
ATOM 1574 C C . GLY A 1 195 ? -9.503 13.647 -37.523 1.00 40.75 195 GLY A C 1
ATOM 1575 O O . GLY A 1 195 ? -9.636 12.478 -37.179 1.00 40.75 195 GLY A O 1
ATOM 1576 N N . ALA A 1 196 ? -8.486 14.403 -37.123 1.00 33.31 196 ALA A N 1
ATOM 1577 C CA . ALA A 1 196 ? -7.642 14.098 -35.979 1.00 33.31 196 ALA A CA 1
ATOM 1578 C C . ALA A 1 196 ? -7.230 15.425 -35.328 1.00 33.31 196 ALA A C 1
ATOM 1580 O O . ALA A 1 196 ? -6.184 15.993 -35.625 1.00 33.31 196 ALA A O 1
ATOM 1581 N N . LYS A 1 197 ? -8.080 15.945 -34.434 1.00 35.31 197 LYS A N 1
ATOM 1582 C CA . LYS A 1 197 ? -7.637 16.919 -33.429 1.00 35.31 197 LYS A CA 1
ATOM 1583 C C . LYS A 1 197 ? -6.678 16.181 -32.493 1.00 35.31 197 LYS A C 1
ATOM 1585 O O . LYS A 1 197 ? -7.125 15.458 -31.607 1.00 35.31 197 LYS A O 1
ATOM 1590 N N . CYS A 1 198 ? -5.376 16.317 -32.731 1.00 32.28 198 CYS A N 1
ATOM 1591 C CA . CYS A 1 198 ? -4.338 15.860 -31.819 1.00 32.28 198 CYS A CA 1
ATOM 1592 C C . CYS A 1 198 ? -3.986 17.008 -30.862 1.00 32.28 198 CYS A C 1
ATOM 1594 O O . CYS A 1 198 ? -3.447 18.026 -31.278 1.00 32.28 198 CYS A O 1
ATOM 1596 N N . CYS A 1 199 ? -4.382 16.831 -29.603 1.00 32.06 199 CYS A N 1
ATOM 1597 C CA . CYS A 1 199 ? -3.759 17.329 -28.378 1.00 32.06 199 CYS A CA 1
ATOM 1598 C C . CYS A 1 199 ? -2.995 18.670 -28.438 1.00 32.06 199 CYS A C 1
ATOM 1600 O O . CYS A 1 199 ? -1.769 18.686 -28.453 1.00 32.06 199 CYS A O 1
ATOM 1602 N N . LEU A 1 200 ? -3.721 19.781 -28.294 1.00 34.94 200 LEU A N 1
ATOM 1603 C CA . LEU A 1 200 ? -3.240 20.940 -27.537 1.00 34.94 200 LEU A CA 1
ATOM 1604 C C . LEU A 1 200 ? -4.120 21.065 -26.293 1.00 34.94 200 LEU A C 1
ATOM 1606 O O . LEU A 1 200 ? -5.220 21.607 -26.329 1.00 34.94 200 LEU A O 1
ATOM 1610 N N . GLN A 1 201 ? -3.635 20.486 -25.203 1.00 32.28 201 GLN A N 1
ATOM 1611 C CA . GLN A 1 201 ? -3.923 20.954 -23.855 1.00 32.28 201 GLN A CA 1
ATOM 1612 C C . GLN A 1 201 ? -2.559 21.151 -23.200 1.00 32.28 201 GLN A C 1
ATOM 1614 O O . GLN A 1 201 ? -2.034 20.258 -22.542 1.00 32.28 201 GLN A O 1
ATOM 1619 N N . THR A 1 202 ? -1.952 22.308 -23.447 1.00 33.53 202 THR A N 1
ATOM 1620 C CA . THR A 1 202 ? -1.207 22.974 -22.384 1.00 33.53 202 THR A CA 1
ATOM 1621 C C . THR A 1 202 ? -2.258 23.554 -21.449 1.00 33.53 202 THR A C 1
ATOM 1623 O O . THR A 1 202 ? -3.140 24.301 -21.875 1.00 33.53 202 THR A O 1
ATOM 1626 N N . SER A 1 203 ? -2.222 23.111 -20.199 1.00 32.97 203 SER A N 1
ATOM 1627 C CA . SER A 1 203 ? -2.959 23.701 -19.088 1.00 32.97 203 SER A CA 1
ATOM 1628 C C . SER A 1 203 ? -2.714 25.218 -19.037 1.00 32.97 203 SER A C 1
ATOM 1630 O O . SER A 1 203 ? -1.611 25.644 -19.375 1.00 32.97 203 SER A O 1
ATOM 1632 N N . PRO A 1 204 ? -3.697 26.034 -18.624 1.00 40.06 204 PRO A N 1
ATOM 1633 C CA . PRO A 1 204 ? -3.467 27.447 -18.374 1.00 40.06 204 PRO A CA 1
ATOM 1634 C C . PRO A 1 204 ? -2.692 27.591 -17.060 1.00 40.06 204 PRO A C 1
ATOM 1636 O O . PRO A 1 204 ? -3.191 27.213 -15.996 1.00 40.06 204 PRO A O 1
ATOM 1639 N N . ASP A 1 205 ? -1.467 28.103 -17.147 1.00 32.78 205 ASP A N 1
ATOM 1640 C CA . ASP A 1 205 ? -0.703 28.522 -15.977 1.00 32.78 205 ASP A CA 1
ATOM 1641 C C . ASP A 1 205 ? -1.469 29.629 -15.243 1.00 32.78 205 ASP A C 1
ATOM 1643 O O . ASP A 1 205 ? -2.036 30.545 -15.843 1.00 32.78 205 ASP A O 1
ATOM 1647 N N . SER A 1 206 ? -1.556 29.463 -13.928 1.00 32.94 206 SER A N 1
ATOM 1648 C CA . SER A 1 206 ? -2.238 30.355 -13.001 1.0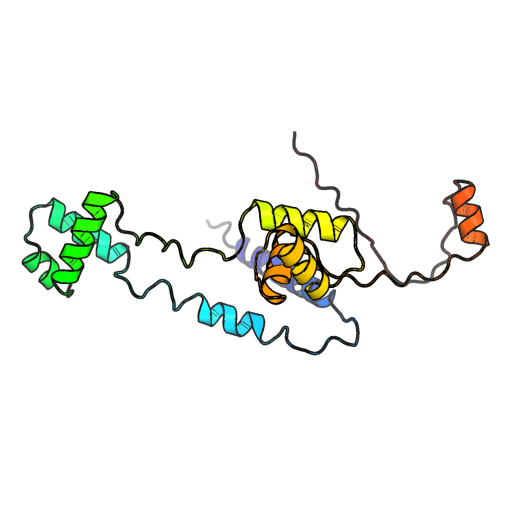0 32.94 206 SER A CA 1
ATOM 1649 C C . SER A 1 206 ? -1.187 31.185 -12.269 1.00 32.94 206 SER A C 1
ATOM 1651 O O . SER A 1 206 ? -0.366 30.597 -11.568 1.00 32.94 206 SER A O 1
ATOM 1653 N N . VAL A 1 207 ? -1.336 32.511 -12.387 1.00 36.12 207 VAL A N 1
ATOM 1654 C CA . VAL A 1 207 ? -0.618 33.614 -11.708 1.00 36.12 207 VAL A CA 1
ATOM 1655 C C . VAL A 1 207 ? 0.814 33.864 -12.171 1.00 36.12 207 VAL A C 1
ATOM 1657 O O . VAL A 1 207 ? 1.695 33.013 -11.937 1.00 36.12 207 VAL A O 1
#

Radius of gyration: 29.79 Å; chains: 1; bounding box: 64×50×85 Å